Protein AF-A0A3A0FHT9-F1 (afdb_monomer_lite)

Secondary structure (DSSP, 8-state):
-PPP---SGGG--HHHHHHHHHTT-HHHHHHHHHHHHHH--TTS-GGGHHHHHHHHHHH-TT--SEEEEEEEEETTEEEEEEEEEETTEEEESSTT--EEESS-HHHHHHHHHHHHTSTT--EEEEEEEETTEEEEEEEEEPPPPPPP-PPPP-HHHHHHHHHHHHHTTS-----------------------------PPPPPP----PPPP-PPPP------------GGGGGGG-

Foldseek 3Di:
DPPPQDQFLVVDDLVSLLVQLVVLDLVSLVVVLQSNLVNAAEPRQSLCVVVSVQSNLARRPPADFKKKWKWKDDPAKTKIWIWGDDPRDIDTSDVPDIRIHNYGCVSNVVVVVVLVPDPPRQWDWDWDQDPNITMIMIMGGRPDDDPPPDPDPPVVVVVVVVVVVVVVVVDDDDDDDDDDDDDDDDDDDDDDDDDDDDDDDDDDDDDDDDDDDDDDDDDDDDDDPDPPPDPVVVVVSD

Sequence (238 aa):
MRIKTIARCRDLNLKDMRSLVERQDRAAVRELLERLADVSKPNDGAGLVLLVLTAVARYATWLPDKLHILLEDRDGVTLLDVLAGSGGLMERIWPRKIFVFQAPIGEFAAIAEQLERRKENPFAFTQETRAGHPTLTAIMNVPPREPSMPPLPDRKAERTMNMLRTVKRASIPPADGYAHATATPLVSGNKTSSSPSAAKNPIVPVTALRAPDGKPATGNGPEEPAEDRDIKDIDDAW

pLDDT: mean 73.05, std 21.72, range [37.31, 98.06]

Structure (mmCIF, N/CA/C/O backbone):
data_AF-A0A3A0FHT9-F1
#
_entry.id   AF-A0A3A0FHT9-F1
#
loop_
_atom_site.group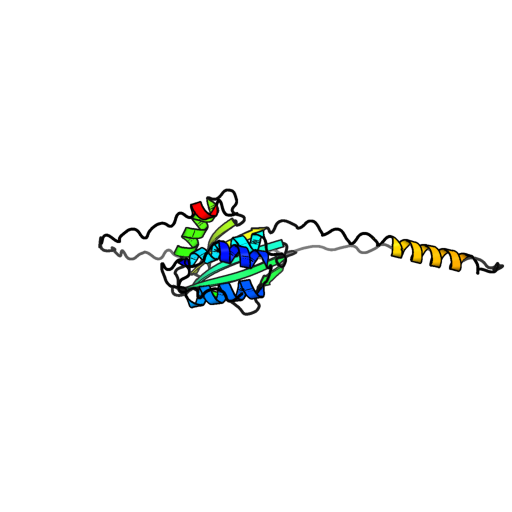_PDB
_atom_site.id
_atom_site.type_symbol
_atom_site.label_atom_id
_atom_site.label_alt_id
_atom_site.label_comp_id
_atom_site.label_asym_id
_atom_site.label_entity_id
_atom_site.label_seq_id
_atom_site.pdbx_PDB_ins_code
_atom_site.Cartn_x
_atom_site.Cartn_y
_atom_site.Cartn_z
_atom_site.occupancy
_atom_site.B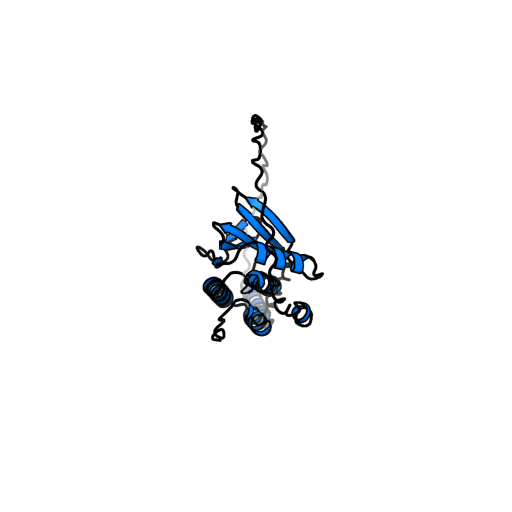_iso_or_equiv
_atom_site.auth_seq_id
_atom_site.auth_comp_id
_atom_site.auth_asym_id
_atom_site.auth_a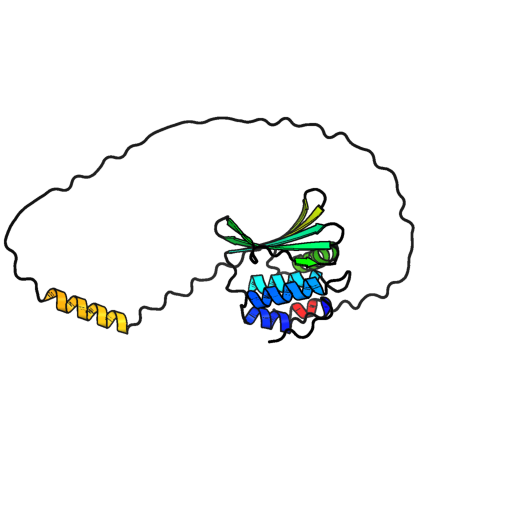tom_id
_atom_site.pdbx_PDB_model_num
ATOM 1 N N . MET A 1 1 ? 0.140 -20.704 -7.220 1.00 48.53 1 MET A N 1
ATOM 2 C CA . MET A 1 1 ? 0.330 -20.996 -5.782 1.00 48.53 1 MET A CA 1
ATOM 3 C C . MET A 1 1 ? -0.893 -20.430 -5.104 1.00 48.53 1 MET A C 1
ATOM 5 O O . MET A 1 1 ? -1.156 -19.258 -5.314 1.00 48.53 1 MET A O 1
ATOM 9 N N . ARG A 1 2 ? -1.702 -21.252 -4.428 1.00 56.97 2 ARG A N 1
ATOM 10 C CA . ARG A 1 2 ? -2.811 -20.698 -3.644 1.00 56.97 2 ARG A CA 1
ATOM 11 C C . ARG A 1 2 ? -2.159 -19.933 -2.502 1.00 56.97 2 ARG A C 1
ATOM 13 O O . ARG A 1 2 ? -1.392 -20.544 -1.757 1.00 56.97 2 ARG A O 1
ATOM 20 N N . ILE A 1 3 ? -2.378 -18.623 -2.434 1.00 62.06 3 ILE A N 1
ATOM 21 C CA . ILE A 1 3 ? -2.011 -17.827 -1.262 1.00 62.06 3 ILE A CA 1
ATOM 22 C C . ILE A 1 3 ? -2.595 -18.596 -0.070 1.00 62.06 3 ILE A C 1
ATOM 24 O O . ILE A 1 3 ? -3.784 -18.928 -0.082 1.00 62.06 3 ILE A O 1
ATOM 28 N N . LYS A 1 4 ? -1.747 -19.013 0.883 1.00 65.69 4 LYS A N 1
ATOM 29 C CA . LYS A 1 4 ? -2.234 -19.666 2.108 1.00 65.69 4 LYS A CA 1
ATOM 30 C C . LYS A 1 4 ? -3.324 -18.778 2.688 1.00 65.69 4 LYS A C 1
ATOM 32 O O . LYS A 1 4 ? -3.208 -17.565 2.594 1.00 65.69 4 LYS A O 1
ATOM 37 N N . THR A 1 5 ? -4.382 -19.360 3.241 1.00 81.00 5 THR A N 1
ATOM 38 C CA . THR A 1 5 ? -5.527 -18.594 3.738 1.00 81.00 5 THR A CA 1
ATOM 39 C C . THR A 1 5 ? -5.069 -17.569 4.781 1.00 81.00 5 THR A C 1
ATOM 41 O O . THR A 1 5 ? -4.896 -17.909 5.946 1.00 81.00 5 THR A O 1
ATOM 44 N N . ILE A 1 6 ? -4.853 -16.322 4.355 1.00 86.50 6 ILE A N 1
ATOM 45 C CA . ILE A 1 6 ? -4.543 -15.196 5.235 1.00 86.50 6 ILE A CA 1
ATOM 46 C C . ILE A 1 6 ? -5.839 -14.898 5.984 1.00 86.50 6 ILE A C 1
ATOM 48 O O . ILE A 1 6 ? -6.856 -14.602 5.344 1.00 86.50 6 ILE A O 1
ATOM 52 N N . ALA A 1 7 ? -5.829 -15.070 7.305 1.00 89.38 7 ALA A N 1
ATOM 53 C CA . ALA A 1 7 ? -6.985 -14.807 8.156 1.00 89.38 7 ALA A CA 1
ATOM 54 C C . ALA A 1 7 ? -6.972 -13.370 8.693 1.00 89.38 7 ALA A C 1
ATOM 56 O O . ALA A 1 7 ? -8.041 -12.796 8.881 1.00 89.38 7 ALA A O 1
ATOM 57 N N . ARG A 1 8 ? -5.780 -12.796 8.900 1.00 90.31 8 ARG A N 1
ATOM 58 C CA . ARG A 1 8 ? -5.541 -11.407 9.319 1.00 90.31 8 ARG A CA 1
ATOM 59 C C . ARG A 1 8 ? -4.383 -10.801 8.535 1.00 90.31 8 ARG A C 1
ATOM 61 O O . ARG A 1 8 ? -3.480 -11.526 8.125 1.00 90.31 8 ARG A O 1
ATOM 68 N N . CYS A 1 9 ? -4.343 -9.477 8.399 1.00 91.12 9 CYS A N 1
ATOM 69 C CA . CYS A 1 9 ? -3.243 -8.798 7.702 1.00 91.12 9 CYS A CA 1
ATOM 70 C C . CYS A 1 9 ? -1.871 -9.077 8.341 1.00 91.12 9 CYS A C 1
ATOM 72 O O . CYS A 1 9 ? -0.899 -9.282 7.622 1.00 91.12 9 CYS A O 1
ATOM 74 N N . ARG A 1 10 ? -1.797 -9.199 9.671 1.00 92.19 10 ARG A N 1
ATOM 75 C CA . ARG A 1 10 ? -0.576 -9.575 10.410 1.00 92.19 10 ARG A CA 1
ATOM 76 C C . ARG A 1 10 ? -0.065 -10.994 10.152 1.00 92.19 10 ARG A C 1
ATOM 78 O O . ARG A 1 10 ? 1.076 -11.292 10.491 1.00 92.19 10 ARG A O 1
ATOM 85 N N . ASP A 1 11 ? -0.890 -11.874 9.580 1.00 89.75 11 ASP A N 1
ATOM 86 C CA . ASP A 1 11 ? -0.467 -13.235 9.222 1.00 89.75 11 ASP A CA 1
ATOM 87 C C . ASP A 1 11 ? 0.371 -13.245 7.932 1.00 89.75 11 ASP A C 1
ATOM 89 O O . ASP A 1 11 ? 0.888 -14.289 7.524 1.00 89.75 11 ASP A O 1
ATOM 93 N N . LEU A 1 12 ? 0.495 -12.089 7.273 1.00 88.06 12 LEU A N 1
ATOM 94 C CA . LEU A 1 12 ? 1.298 -11.910 6.080 1.00 88.06 12 LEU A CA 1
ATOM 95 C C . LEU A 1 12 ? 2.771 -12.216 6.369 1.00 88.06 12 LEU A C 1
ATOM 97 O O . LEU A 1 12 ? 3.439 -11.538 7.147 1.00 88.06 12 LEU A O 1
ATOM 101 N N . ASN A 1 13 ? 3.291 -13.243 5.704 1.00 86.81 13 ASN A N 1
ATOM 102 C CA . ASN A 1 13 ? 4.676 -13.658 5.854 1.00 86.81 13 ASN A CA 1
ATOM 103 C C . ASN A 1 13 ? 5.571 -12.964 4.816 1.00 86.81 13 ASN A C 1
ATOM 105 O O . ASN A 1 13 ? 5.246 -12.925 3.627 1.00 86.81 13 ASN A O 1
ATOM 109 N N . LEU A 1 14 ? 6.750 -12.505 5.241 1.00 78.94 14 LEU A N 1
ATOM 110 C CA . LEU A 1 14 ? 7.798 -11.967 4.363 1.00 78.94 14 LEU A CA 1
ATOM 111 C C . LEU A 1 14 ? 8.163 -12.916 3.220 1.00 78.94 14 LEU A C 1
ATOM 113 O O . LEU A 1 14 ? 8.350 -12.475 2.088 1.00 78.94 14 LEU A O 1
ATOM 117 N N . LYS A 1 15 ? 8.212 -14.227 3.485 1.00 81.31 15 LYS A N 1
ATOM 118 C CA . LYS A 1 15 ? 8.495 -15.239 2.457 1.00 81.31 15 LYS A CA 1
ATOM 119 C C . LYS A 1 15 ? 7.418 -15.267 1.376 1.00 81.31 15 LYS A C 1
ATOM 121 O O . LYS A 1 15 ? 7.743 -15.394 0.197 1.00 81.31 15 LYS A O 1
ATOM 126 N N . ASP A 1 16 ? 6.154 -15.112 1.767 1.00 81.44 16 ASP A N 1
ATOM 127 C CA . ASP A 1 16 ? 5.038 -15.080 0.824 1.00 81.44 16 ASP A CA 1
ATOM 128 C C . ASP A 1 16 ? 5.100 -13.798 -0.019 1.00 81.44 16 ASP A C 1
ATOM 130 O O . ASP A 1 16 ? 5.005 -13.883 -1.244 1.00 81.44 16 ASP A O 1
ATOM 134 N N . MET A 1 17 ? 5.384 -12.643 0.602 1.00 81.81 17 MET A N 1
ATOM 135 C CA . MET A 1 17 ? 5.602 -11.373 -0.108 1.00 81.81 17 MET A CA 1
ATOM 136 C C . MET A 1 17 ? 6.757 -11.463 -1.110 1.00 81.81 17 MET A C 1
ATOM 138 O O . MET A 1 17 ? 6.586 -11.104 -2.273 1.00 81.81 17 MET A O 1
ATOM 142 N N . ARG A 1 18 ? 7.914 -11.994 -0.698 1.00 78.62 18 ARG A N 1
ATOM 143 C CA . ARG A 1 18 ? 9.071 -12.163 -1.586 1.00 78.62 18 ARG A CA 1
ATOM 144 C C . ARG A 1 18 ? 8.735 -13.081 -2.758 1.00 78.62 18 ARG A C 1
ATOM 146 O O . ARG A 1 18 ? 8.957 -12.708 -3.903 1.00 78.62 18 ARG A O 1
ATOM 153 N N . SER A 1 19 ? 8.113 -14.230 -2.490 1.00 81.31 19 SER A N 1
ATOM 154 C CA . SER A 1 19 ? 7.740 -15.186 -3.540 1.00 81.31 19 SER A CA 1
ATOM 155 C C . SER A 1 19 ? 6.731 -14.618 -4.545 1.00 81.31 19 SER A C 1
ATOM 157 O O . SER A 1 19 ? 6.721 -15.016 -5.709 1.00 81.31 19 SER A O 1
ATOM 159 N N . LEU A 1 20 ? 5.864 -13.701 -4.105 1.00 81.38 20 LEU A N 1
ATOM 160 C CA . LEU A 1 20 ? 4.904 -13.004 -4.957 1.00 81.38 20 LEU A CA 1
ATOM 161 C C . LEU A 1 20 ? 5.610 -12.028 -5.895 1.00 81.38 20 LEU A C 1
ATOM 163 O O . LEU A 1 20 ? 5.295 -11.932 -7.079 1.00 81.38 20 LEU A O 1
ATOM 167 N N . VAL A 1 21 ? 6.580 -11.320 -5.338 1.00 75.88 21 VAL A N 1
ATOM 168 C CA . VAL A 1 21 ? 7.340 -10.280 -6.007 1.00 75.88 21 VAL A CA 1
ATOM 169 C C . VAL A 1 21 ? 8.350 -10.871 -6.997 1.00 75.88 21 VAL A C 1
ATOM 171 O O . VAL A 1 21 ? 8.440 -10.394 -8.126 1.00 75.88 21 VAL A O 1
ATOM 174 N N . GLU A 1 22 ? 9.012 -11.976 -6.644 1.00 78.38 22 GLU A N 1
ATOM 175 C CA . GLU A 1 22 ? 9.896 -12.749 -7.532 1.00 78.38 22 GLU A CA 1
ATOM 176 C C . GLU A 1 22 ? 9.175 -13.263 -8.786 1.00 78.38 22 GLU A C 1
ATOM 178 O O . GLU A 1 22 ? 9.773 -13.355 -9.855 1.00 78.38 22 GLU A O 1
ATOM 183 N N . ARG A 1 23 ? 7.874 -13.566 -8.688 1.00 79.50 23 ARG A N 1
ATOM 184 C CA . ARG A 1 23 ? 7.063 -13.987 -9.844 1.00 79.50 23 ARG A CA 1
ATOM 185 C C . ARG A 1 23 ? 6.796 -12.857 -10.828 1.00 79.50 23 ARG A C 1
ATOM 187 O O . ARG A 1 23 ? 6.403 -13.140 -11.954 1.00 79.50 23 ARG A O 1
ATOM 194 N N . GLN A 1 24 ? 6.948 -11.605 -10.393 1.00 80.00 24 GLN A N 1
ATOM 195 C CA . GLN A 1 24 ? 6.666 -10.412 -11.190 1.00 80.00 24 GLN A CA 1
ATOM 196 C C . GLN A 1 24 ? 5.242 -10.406 -11.778 1.00 80.00 24 GLN A C 1
ATOM 198 O O . GLN A 1 24 ? 4.988 -9.820 -12.828 1.00 80.00 24 GLN A O 1
ATOM 203 N N . ASP A 1 25 ? 4.288 -11.040 -11.093 1.00 87.44 25 ASP A N 1
ATOM 204 C CA . ASP A 1 25 ? 2.918 -11.193 -11.577 1.00 87.44 25 ASP A CA 1
ATOM 205 C C . ASP A 1 25 ? 2.002 -10.109 -10.990 1.00 87.44 25 ASP A C 1
ATOM 207 O O . ASP A 1 25 ? 1.626 -10.131 -9.814 1.00 87.44 25 ASP A O 1
ATOM 211 N N . ARG A 1 26 ? 1.607 -9.157 -11.842 1.00 90.69 26 ARG A N 1
ATOM 212 C CA . ARG A 1 26 ? 0.681 -8.065 -11.496 1.00 90.69 26 ARG A CA 1
ATOM 213 C C . ARG A 1 26 ? -0.686 -8.570 -11.027 1.00 90.69 26 ARG A C 1
ATOM 215 O O . ARG A 1 26 ? -1.320 -7.907 -10.204 1.00 90.69 26 ARG A O 1
ATOM 222 N N . ALA A 1 27 ? -1.171 -9.697 -11.551 1.00 90.75 27 ALA A N 1
ATOM 223 C CA . ALA A 1 27 ? -2.464 -10.251 -11.161 1.00 90.75 27 ALA A CA 1
ATOM 224 C C . ALA A 1 27 ? -2.401 -10.856 -9.755 1.00 90.75 27 ALA A C 1
ATOM 226 O O . ALA A 1 27 ? -3.312 -10.628 -8.962 1.00 90.75 27 ALA A O 1
ATOM 227 N N . ALA A 1 28 ? -1.302 -11.537 -9.429 1.00 90.00 28 ALA A N 1
ATOM 228 C CA . ALA A 1 28 ? -1.088 -12.112 -8.106 1.00 90.00 28 ALA A CA 1
ATOM 229 C C . ALA A 1 28 ? -0.959 -11.026 -7.020 1.00 90.00 28 ALA A C 1
ATOM 231 O O . ALA A 1 28 ? -1.530 -11.161 -5.939 1.00 90.00 28 ALA A O 1
ATOM 232 N N . VAL A 1 29 ? -0.269 -9.915 -7.316 1.00 92.31 29 VAL A N 1
ATOM 233 C CA . VAL A 1 29 ? -0.209 -8.748 -6.413 1.00 92.31 29 VAL A CA 1
ATOM 234 C C . V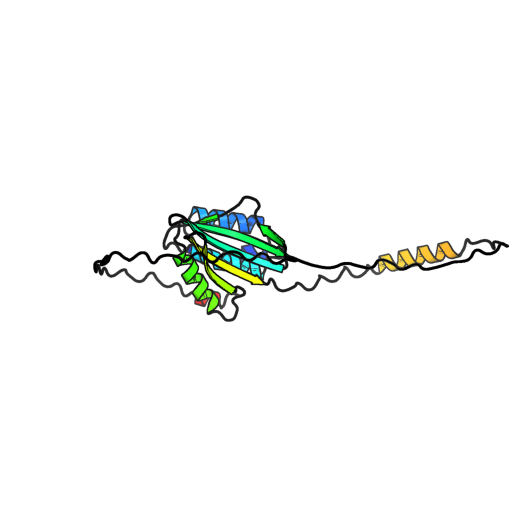AL A 1 29 ? -1.602 -8.181 -6.158 1.00 92.31 29 VAL A C 1
ATOM 236 O O . VAL A 1 29 ? -1.960 -7.931 -5.010 1.00 92.31 29 VAL A O 1
ATOM 239 N N . ARG A 1 30 ? -2.414 -8.024 -7.211 1.00 94.00 30 ARG A N 1
ATOM 240 C CA . ARG A 1 30 ? -3.801 -7.569 -7.069 1.00 94.00 30 ARG A CA 1
ATOM 241 C C . ARG A 1 30 ? -4.606 -8.496 -6.163 1.00 94.00 30 ARG A C 1
ATOM 243 O O . ARG A 1 30 ? -5.264 -8.004 -5.260 1.00 94.00 30 ARG A O 1
ATOM 250 N N . GLU A 1 31 ? -4.549 -9.805 -6.401 1.00 92.75 31 GLU A N 1
ATOM 251 C CA . GLU A 1 31 ? -5.281 -10.803 -5.611 1.00 92.75 31 GLU A CA 1
ATOM 252 C C . GLU A 1 31 ? -4.881 -10.753 -4.130 1.00 92.75 31 GLU A C 1
ATOM 254 O O . GLU A 1 31 ? -5.746 -10.803 -3.258 1.00 92.75 31 GLU A O 1
ATOM 259 N N . LEU A 1 32 ? -3.588 -10.570 -3.833 1.00 92.19 32 LEU A N 1
ATOM 260 C CA . LEU A 1 32 ? -3.129 -10.378 -2.459 1.00 92.19 32 LEU A CA 1
ATOM 261 C C . LEU A 1 32 ? -3.717 -9.104 -1.835 1.00 92.19 32 LEU A C 1
ATOM 263 O O . LEU A 1 32 ? -4.210 -9.157 -0.713 1.00 92.19 32 LEU A O 1
ATOM 267 N N . LEU A 1 33 ? -3.674 -7.970 -2.539 1.00 94.69 33 LEU A N 1
ATOM 268 C CA . LEU A 1 33 ? -4.223 -6.710 -2.030 1.00 94.69 33 LEU A CA 1
ATOM 269 C C . LEU A 1 33 ? -5.741 -6.787 -1.817 1.00 94.69 33 LEU A C 1
ATOM 271 O O . LEU A 1 33 ? -6.232 -6.283 -0.812 1.00 94.69 33 LEU A O 1
ATOM 275 N N . GLU A 1 34 ? -6.475 -7.448 -2.721 1.00 94.88 34 GLU A N 1
ATOM 276 C CA . GLU A 1 34 ? -7.907 -7.731 -2.549 1.00 94.88 34 GLU A CA 1
ATOM 277 C C . GLU A 1 34 ? -8.130 -8.565 -1.285 1.00 94.88 34 GLU A C 1
ATOM 279 O O . GLU A 1 34 ? -8.927 -8.189 -0.430 1.00 94.88 34 GLU A O 1
ATOM 284 N N . ARG A 1 35 ? -7.351 -9.638 -1.103 1.00 93.62 35 ARG A N 1
ATOM 285 C CA . ARG A 1 35 ? -7.468 -10.492 0.078 1.00 93.62 35 ARG A CA 1
ATOM 286 C C . ARG A 1 35 ? -7.158 -9.752 1.378 1.00 93.62 35 ARG A C 1
ATOM 288 O O . ARG A 1 35 ? -7.850 -9.979 2.365 1.00 93.62 35 ARG A O 1
ATOM 295 N N . LEU A 1 36 ? -6.125 -8.909 1.398 1.00 94.88 36 LEU A N 1
ATOM 296 C CA . LEU A 1 36 ? -5.754 -8.115 2.573 1.00 94.88 36 LEU A CA 1
ATOM 297 C C . LEU A 1 36 ? -6.825 -7.076 2.907 1.00 94.88 36 LEU A C 1
ATOM 299 O O . LEU A 1 36 ? -7.156 -6.913 4.076 1.00 94.88 36 LEU A O 1
ATOM 303 N N . ALA A 1 37 ? -7.403 -6.423 1.898 1.00 96.06 37 ALA A N 1
ATOM 304 C CA . ALA A 1 37 ? -8.528 -5.516 2.094 1.00 96.06 37 ALA A CA 1
ATOM 305 C C . ALA A 1 37 ? -9.737 -6.252 2.702 1.00 96.06 37 ALA A C 1
ATOM 307 O O . ALA A 1 37 ? -10.283 -5.799 3.705 1.00 96.06 37 ALA A O 1
ATOM 308 N N . ASP A 1 38 ? -10.086 -7.433 2.181 1.00 95.62 38 ASP A N 1
ATOM 309 C CA . ASP A 1 38 ? -11.233 -8.223 2.654 1.00 95.62 38 ASP A CA 1
ATOM 310 C C . ASP A 1 38 ? -11.110 -8.678 4.117 1.00 95.62 38 ASP A C 1
ATOM 312 O O . ASP A 1 38 ? -12.113 -8.783 4.824 1.00 95.62 38 ASP A O 1
ATOM 316 N N . VAL A 1 39 ? -9.893 -8.989 4.577 1.00 95.19 39 VAL A N 1
ATOM 317 C CA . VAL A 1 39 ? -9.642 -9.459 5.954 1.00 95.19 39 VAL A CA 1
ATOM 318 C C . VAL A 1 39 ? -9.164 -8.359 6.896 1.00 95.19 39 VAL A C 1
ATOM 320 O O . VAL A 1 39 ? -8.904 -8.634 8.067 1.00 95.19 39 VAL A O 1
ATOM 323 N N . SER A 1 40 ? -9.025 -7.131 6.397 1.00 96.44 40 SER A N 1
ATOM 324 C CA . SER A 1 40 ? -8.578 -6.003 7.205 1.00 96.44 40 SER A CA 1
ATOM 325 C C . SER A 1 40 ? -9.578 -5.695 8.314 1.00 96.44 40 SER A C 1
ATOM 327 O O . SER A 1 40 ? -10.792 -5.785 8.127 1.00 96.44 40 SER A O 1
ATOM 329 N N . LYS A 1 41 ? -9.044 -5.365 9.488 1.00 94.88 41 LYS A N 1
ATOM 330 C CA . LYS A 1 41 ? -9.764 -4.895 10.671 1.00 94.88 41 LYS A CA 1
ATOM 331 C C . LYS A 1 41 ? -8.841 -3.954 11.444 1.00 94.88 41 LYS A C 1
ATOM 333 O O . LYS A 1 41 ? -7.620 -4.055 11.265 1.00 94.88 41 LYS A O 1
ATOM 338 N N . PRO A 1 42 ? -9.380 -3.103 12.331 1.00 95.81 42 PRO A N 1
ATOM 339 C CA . PRO A 1 42 ? -8.545 -2.278 13.187 1.00 95.81 42 PRO A CA 1
ATOM 340 C C . PRO A 1 42 ? -7.631 -3.155 14.052 1.00 95.81 42 PRO A C 1
ATOM 342 O O . PRO A 1 42 ? -8.070 -4.181 14.577 1.00 95.81 42 PRO A O 1
ATOM 345 N N . ASN A 1 43 ? -6.370 -2.757 14.188 1.00 92.69 43 ASN A N 1
ATOM 346 C CA . ASN A 1 43 ? -5.305 -3.423 14.943 1.00 92.69 43 ASN A CA 1
ATOM 347 C C . ASN A 1 43 ? -4.928 -4.840 14.459 1.00 92.69 43 ASN A C 1
ATOM 349 O O . ASN A 1 43 ? -4.165 -5.539 15.128 1.00 92.69 43 ASN A O 1
ATOM 353 N N . ASP A 1 44 ? -5.402 -5.278 13.288 1.00 93.25 44 ASP A N 1
ATOM 354 C CA . ASP A 1 44 ? -5.022 -6.572 12.693 1.00 93.25 44 ASP A CA 1
ATOM 355 C C . ASP A 1 44 ? -3.822 -6.453 11.730 1.00 93.25 44 ASP A C 1
ATOM 357 O O . ASP A 1 44 ? -3.489 -7.412 11.027 1.00 93.25 44 ASP A O 1
ATOM 361 N N . GLY A 1 45 ? -3.145 -5.298 11.708 1.00 92.00 45 GLY A N 1
ATOM 362 C CA . GLY A 1 45 ? -1.915 -5.066 10.946 1.00 92.00 45 GLY A CA 1
ATOM 363 C C . GLY A 1 45 ? -2.154 -4.639 9.498 1.00 92.00 45 GLY A C 1
ATOM 364 O O . GLY A 1 45 ? -1.389 -5.022 8.614 1.00 92.00 45 GLY A O 1
ATOM 365 N N . ALA A 1 46 ? -3.215 -3.873 9.223 1.00 94.81 46 ALA A N 1
ATOM 366 C CA . ALA A 1 46 ? -3.546 -3.434 7.863 1.00 94.81 46 ALA A CA 1
ATOM 367 C C . ALA A 1 46 ? -2.419 -2.607 7.216 1.00 94.81 46 ALA A C 1
ATOM 369 O O . ALA A 1 46 ? -2.150 -2.758 6.022 1.00 94.81 46 ALA A O 1
ATOM 370 N N . GLY A 1 47 ? -1.696 -1.817 8.019 1.00 93.38 47 GLY A N 1
ATOM 371 C CA . GLY A 1 47 ? -0.552 -1.018 7.574 1.00 93.38 47 GLY A CA 1
ATOM 372 C C . GLY A 1 47 ? 0.584 -1.827 6.931 1.00 93.38 47 GLY A C 1
ATOM 373 O O . GLY A 1 47 ? 1.320 -1.284 6.109 1.00 93.38 47 GLY A O 1
ATOM 374 N N . LEU A 1 48 ? 0.691 -3.138 7.200 1.00 92.44 48 LEU A N 1
ATOM 375 C CA . LEU A 1 48 ? 1.699 -4.014 6.579 1.00 92.44 48 LEU A CA 1
ATOM 376 C C . LEU A 1 48 ? 1.553 -4.113 5.054 1.00 92.44 48 LEU A C 1
ATOM 378 O O . LEU A 1 48 ? 2.502 -4.497 4.372 1.00 92.44 48 LEU A O 1
ATOM 382 N N . VAL A 1 49 ? 0.407 -3.713 4.491 1.00 93.88 49 VAL A N 1
ATOM 383 C CA . VAL A 1 49 ? 0.250 -3.585 3.038 1.00 93.88 49 VAL A CA 1
ATOM 384 C C . VAL A 1 49 ? 1.280 -2.629 2.425 1.00 93.88 49 VAL A C 1
ATOM 386 O O . VAL A 1 49 ? 1.703 -2.837 1.289 1.00 93.88 49 VAL A O 1
ATOM 389 N N . LEU A 1 50 ? 1.746 -1.622 3.174 1.00 93.62 50 LEU A N 1
ATOM 390 C CA . LEU A 1 50 ? 2.802 -0.722 2.712 1.00 93.62 50 LEU A CA 1
ATOM 391 C C . LEU A 1 50 ? 4.101 -1.482 2.432 1.00 93.62 50 LEU A C 1
ATOM 393 O O . LEU A 1 50 ? 4.769 -1.178 1.452 1.00 93.62 50 LEU A O 1
ATOM 397 N N . LEU A 1 51 ? 4.412 -2.531 3.200 1.00 90.06 51 LEU A N 1
ATOM 398 C CA . LEU A 1 51 ? 5.580 -3.385 2.959 1.00 90.06 51 LEU A CA 1
ATOM 399 C C . LEU A 1 51 ? 5.448 -4.184 1.660 1.00 90.06 51 LEU A C 1
ATOM 401 O O . LEU A 1 51 ? 6.415 -4.300 0.906 1.00 90.06 51 LEU A O 1
ATOM 405 N N . VAL A 1 52 ? 4.246 -4.697 1.369 1.00 91.19 52 VAL A N 1
ATOM 406 C CA . VAL A 1 52 ? 3.953 -5.359 0.087 1.00 91.19 52 VAL A CA 1
ATOM 407 C C . VAL A 1 52 ? 4.221 -4.392 -1.055 1.00 91.19 52 VAL A C 1
ATOM 409 O O . VAL A 1 52 ? 4.889 -4.748 -2.023 1.00 91.19 52 VAL A O 1
ATOM 412 N N . LEU A 1 53 ? 3.718 -3.163 -0.940 1.00 91.88 53 LEU A N 1
ATOM 413 C CA . LEU A 1 53 ? 3.875 -2.151 -1.975 1.00 91.88 53 LEU A CA 1
ATOM 414 C C . LEU A 1 53 ? 5.335 -1.707 -2.118 1.00 91.88 53 LEU A C 1
ATOM 416 O O . LEU A 1 53 ? 5.779 -1.547 -3.249 1.00 91.88 53 LEU A O 1
ATOM 420 N N . THR A 1 54 ? 6.108 -1.616 -1.031 1.00 88.56 54 THR A N 1
ATOM 421 C CA . THR A 1 54 ? 7.568 -1.406 -1.074 1.00 88.56 54 THR A CA 1
ATOM 422 C C . THR A 1 54 ? 8.267 -2.498 -1.867 1.00 88.56 54 THR A C 1
ATOM 424 O O . THR A 1 54 ? 9.069 -2.207 -2.756 1.00 88.56 54 THR A O 1
ATOM 427 N N . ALA A 1 55 ? 7.936 -3.759 -1.600 1.00 86.81 55 ALA A N 1
ATOM 428 C CA . ALA A 1 55 ? 8.526 -4.877 -2.319 1.00 86.81 55 ALA A CA 1
ATOM 429 C C . ALA A 1 55 ? 8.123 -4.868 -3.805 1.00 86.81 55 ALA A C 1
ATOM 431 O O . ALA A 1 55 ? 8.964 -5.015 -4.691 1.00 86.81 55 ALA A O 1
ATOM 432 N N . VAL A 1 56 ? 6.851 -4.613 -4.109 1.00 87.94 56 VAL A N 1
ATOM 433 C CA . VAL A 1 56 ? 6.384 -4.452 -5.493 1.00 87.94 56 VAL A CA 1
ATOM 434 C C . VAL A 1 56 ? 7.160 -3.335 -6.188 1.00 87.94 56 VAL A C 1
ATOM 436 O O . VAL A 1 56 ? 7.649 -3.529 -7.294 1.00 87.94 56 VAL A O 1
ATOM 439 N N . ALA A 1 57 ? 7.348 -2.200 -5.529 1.00 85.38 57 ALA A N 1
ATOM 440 C CA . ALA A 1 57 ? 8.037 -1.057 -6.099 1.00 85.38 57 ALA A CA 1
ATOM 441 C C . ALA A 1 57 ? 9.526 -1.320 -6.386 1.00 85.38 57 ALA A C 1
ATOM 443 O O . ALA A 1 57 ? 10.041 -0.883 -7.415 1.00 85.38 57 ALA A O 1
ATOM 444 N N . ARG A 1 58 ? 10.206 -2.077 -5.516 1.00 83.12 58 ARG A N 1
ATOM 445 C CA . ARG A 1 58 ? 11.636 -2.399 -5.651 1.00 83.12 58 ARG A CA 1
ATOM 446 C C . ARG A 1 58 ? 11.922 -3.461 -6.715 1.00 83.12 58 ARG A C 1
ATOM 448 O O . ARG A 1 58 ? 12.965 -3.401 -7.359 1.00 83.12 58 ARG A O 1
ATOM 455 N N . TYR A 1 59 ? 11.017 -4.414 -6.922 1.00 82.75 59 TYR A N 1
ATOM 456 C CA . TYR A 1 59 ? 11.335 -5.634 -7.676 1.00 82.75 59 TYR A CA 1
ATOM 457 C C . TYR A 1 59 ? 10.376 -5.944 -8.838 1.00 82.75 59 TYR A C 1
ATOM 459 O O . TYR A 1 59 ? 10.699 -6.783 -9.682 1.00 82.75 59 TYR A O 1
ATOM 467 N N . ALA A 1 60 ? 9.201 -5.311 -8.926 1.00 83.56 60 ALA A N 1
ATOM 468 C CA . ALA A 1 60 ? 8.283 -5.573 -10.031 1.00 83.56 60 ALA A CA 1
ATOM 469 C C . ALA A 1 60 ? 8.814 -5.001 -11.350 1.00 83.56 60 ALA A C 1
ATOM 471 O O . ALA A 1 60 ? 9.138 -3.818 -11.457 1.00 83.56 60 ALA A O 1
ATOM 472 N N . THR A 1 61 ? 8.819 -5.829 -12.397 1.00 83.88 61 THR A N 1
ATOM 473 C CA . THR A 1 61 ? 9.264 -5.448 -13.749 1.00 83.88 61 THR A CA 1
ATOM 474 C C . THR A 1 61 ? 8.178 -4.791 -14.598 1.00 83.88 61 THR A C 1
ATOM 476 O O . THR A 1 61 ? 8.446 -4.255 -15.669 1.00 83.88 61 THR A O 1
ATOM 479 N N . TRP A 1 62 ? 6.932 -4.792 -14.144 1.00 85.88 62 TRP A N 1
ATOM 480 C CA . TRP A 1 62 ? 5.817 -4.190 -14.877 1.00 85.88 62 TRP A CA 1
ATOM 481 C C . TRP A 1 62 ? 5.519 -2.749 -14.444 1.00 85.88 62 TRP A C 1
ATOM 483 O O . TRP A 1 62 ? 4.671 -2.098 -15.053 1.00 85.88 62 TRP A O 1
ATOM 493 N N . LEU A 1 63 ? 6.197 -2.245 -13.408 1.00 87.38 63 LEU A N 1
ATOM 494 C CA . LEU A 1 63 ? 6.124 -0.838 -13.026 1.00 87.38 63 LEU A CA 1
ATOM 495 C C . LEU A 1 63 ? 6.977 0.032 -13.962 1.00 87.38 63 LEU A C 1
ATOM 497 O O . LEU A 1 63 ? 8.057 -0.418 -14.360 1.00 87.38 63 LEU A O 1
ATOM 501 N N . PRO A 1 64 ? 6.514 1.247 -14.304 1.00 85.75 64 PRO A N 1
ATOM 502 C CA . PRO A 1 64 ? 7.275 2.224 -15.075 1.00 85.75 64 PRO A CA 1
ATOM 503 C C . PRO A 1 64 ? 8.189 3.040 -14.138 1.00 85.75 64 PRO A C 1
ATOM 505 O O . PRO A 1 64 ? 8.826 2.456 -13.270 1.00 85.75 64 PRO A O 1
ATOM 508 N N . ASP A 1 65 ? 8.251 4.367 -14.301 1.00 86.62 65 ASP A N 1
ATOM 509 C CA . ASP A 1 65 ? 9.238 5.247 -13.654 1.00 86.62 65 ASP A CA 1
ATOM 510 C C . ASP A 1 65 ? 8.889 5.618 -12.210 1.00 86.62 65 ASP A C 1
ATOM 512 O O . ASP A 1 65 ? 9.773 5.885 -11.398 1.00 86.62 65 ASP A O 1
ATOM 516 N N . LYS A 1 66 ? 7.599 5.714 -11.881 1.00 90.62 66 LYS A N 1
ATOM 517 C CA . LYS A 1 66 ? 7.143 6.144 -10.555 1.00 90.62 66 LYS A CA 1
ATOM 518 C C . LYS A 1 66 ? 5.993 5.295 -10.060 1.00 90.62 66 LYS A C 1
ATOM 520 O O . LYS A 1 66 ? 5.098 4.949 -10.829 1.00 90.62 66 LYS A O 1
ATOM 525 N N . LEU A 1 67 ? 5.989 5.037 -8.758 1.00 93.62 67 LEU A N 1
ATOM 526 C CA . LEU A 1 67 ? 4.858 4.471 -8.038 1.00 93.62 67 LEU A CA 1
ATOM 527 C C . LEU A 1 67 ? 4.324 5.518 -7.061 1.00 93.62 67 LEU A C 1
ATOM 529 O O . LEU A 1 67 ? 5.079 6.088 -6.277 1.00 93.62 67 LEU A O 1
ATOM 533 N N . HIS A 1 68 ? 3.020 5.748 -7.112 1.00 94.94 68 HIS A N 1
ATOM 534 C CA . HIS A 1 68 ? 2.290 6.622 -6.212 1.00 94.94 68 HIS A CA 1
ATOM 535 C C . HIS A 1 68 ? 1.234 5.807 -5.476 1.00 94.94 68 HIS A C 1
ATOM 537 O O . HIS A 1 68 ? 0.414 5.123 -6.089 1.00 94.94 68 HIS A O 1
ATOM 543 N N . ILE A 1 69 ? 1.255 5.901 -4.158 1.00 96.00 69 ILE A N 1
ATOM 544 C CA . ILE A 1 69 ? 0.293 5.278 -3.261 1.00 96.00 69 ILE A CA 1
ATOM 545 C C . ILE A 1 69 ? -0.492 6.415 -2.625 1.00 96.00 69 ILE A C 1
ATOM 547 O O . ILE A 1 69 ? 0.102 7.308 -2.025 1.00 96.00 69 ILE A O 1
ATOM 551 N N . L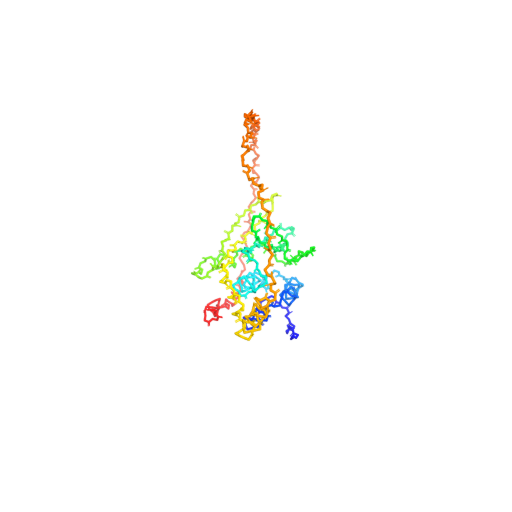EU A 1 70 ? -1.811 6.393 -2.775 1.00 96.81 70 LEU A N 1
ATOM 552 C CA . LEU A 1 70 ? -2.715 7.337 -2.134 1.00 96.81 70 LEU A CA 1
ATOM 553 C C . LEU A 1 70 ? -3.574 6.574 -1.135 1.00 96.81 70 LEU A C 1
ATOM 555 O O . LEU A 1 70 ? -4.298 5.653 -1.513 1.00 96.81 70 LEU A O 1
ATOM 559 N N . LEU A 1 71 ? -3.475 6.966 0.128 1.00 97.81 71 LEU A N 1
ATOM 560 C CA . LEU A 1 71 ? -4.311 6.493 1.217 1.00 97.81 71 LEU A CA 1
ATOM 561 C C . LEU A 1 71 ? -5.186 7.654 1.681 1.00 97.81 71 LEU A C 1
ATOM 563 O O . LEU A 1 71 ? -4.660 8.688 2.077 1.00 97.81 71 LEU A O 1
ATOM 567 N N . GLU A 1 72 ? -6.502 7.500 1.629 1.00 97.62 72 GLU A N 1
ATOM 568 C CA . GLU A 1 72 ? -7.465 8.522 2.056 1.00 97.62 72 GLU A CA 1
ATOM 569 C C . GLU A 1 72 ? -8.376 7.938 3.134 1.00 97.62 72 GLU A C 1
ATOM 571 O O . GLU A 1 72 ? -8.940 6.859 2.952 1.00 97.62 72 GLU A O 1
ATOM 576 N N . ASP A 1 73 ? -8.523 8.645 4.251 1.00 96.88 73 ASP A N 1
ATOM 577 C CA . ASP A 1 73 ? -9.474 8.283 5.298 1.00 96.88 73 ASP A CA 1
ATOM 578 C C . ASP A 1 73 ? -10.883 8.745 4.924 1.00 96.88 73 ASP A C 1
ATOM 580 O O . ASP A 1 73 ? -11.142 9.939 4.744 1.00 96.88 73 ASP A O 1
ATOM 584 N N . ARG A 1 74 ? -11.817 7.802 4.836 1.00 94.94 74 ARG A N 1
ATOM 585 C CA . ARG A 1 74 ? -13.238 8.084 4.650 1.00 94.94 74 ARG A CA 1
ATOM 586 C C . ARG A 1 74 ? -14.050 7.322 5.667 1.00 94.94 74 ARG A C 1
ATOM 588 O O . ARG A 1 74 ? -14.068 6.101 5.647 1.00 94.94 74 ARG A O 1
ATOM 595 N N . ASP A 1 75 ? -14.756 8.053 6.520 1.00 93.00 75 ASP A N 1
ATOM 596 C CA . ASP A 1 75 ? -15.711 7.483 7.472 1.00 93.00 75 ASP A CA 1
ATOM 597 C C . ASP A 1 75 ? -15.109 6.358 8.345 1.00 93.00 75 ASP A C 1
ATOM 599 O O . ASP A 1 75 ? -15.793 5.399 8.701 1.00 93.00 75 ASP A O 1
ATOM 603 N N . GLY A 1 76 ? -13.816 6.462 8.688 1.00 91.38 76 GLY A N 1
ATOM 604 C CA . GLY A 1 76 ? -13.101 5.488 9.517 1.00 91.38 76 GLY A CA 1
ATOM 605 C C . GLY A 1 76 ? -12.547 4.273 8.766 1.00 91.38 76 GLY A C 1
ATOM 606 O O . GLY A 1 76 ? -11.997 3.372 9.403 1.00 91.38 76 GLY A O 1
ATOM 607 N N . VAL A 1 77 ? -12.664 4.237 7.434 1.00 96.62 77 VAL A N 1
ATOM 608 C CA . VAL A 1 77 ? -12.001 3.252 6.568 1.00 96.62 77 VAL A CA 1
ATOM 609 C C . VAL A 1 77 ? -10.936 3.920 5.706 1.00 96.62 77 VAL A C 1
ATOM 611 O O . VAL A 1 77 ? -11.068 5.072 5.301 1.00 96.62 77 VAL A O 1
ATOM 614 N N . THR A 1 78 ? -9.885 3.178 5.371 1.00 98.06 78 THR A N 1
ATOM 615 C CA . THR A 1 78 ? -8.800 3.689 4.528 1.00 98.06 78 THR A CA 1
ATOM 616 C C . THR A 1 78 ? -8.972 3.214 3.090 1.00 98.06 78 THR A C 1
ATOM 618 O O . THR A 1 78 ? -8.993 2.014 2.808 1.00 98.06 78 THR A O 1
ATOM 621 N N . LEU A 1 79 ? -9.069 4.157 2.157 1.00 97.88 79 LEU A N 1
ATOM 622 C CA . LEU A 1 79 ? -9.077 3.897 0.721 1.00 97.88 79 LEU A CA 1
ATOM 623 C C . LEU A 1 79 ? -7.648 3.896 0.188 1.00 97.88 79 LEU A C 1
ATOM 625 O O . LEU A 1 79 ? -6.967 4.908 0.283 1.00 97.88 79 LEU A O 1
ATOM 629 N N . LEU A 1 80 ? -7.218 2.790 -0.413 1.00 97.69 80 LEU A N 1
ATOM 630 C CA . LEU A 1 80 ? -5.929 2.644 -1.083 1.00 97.69 80 LEU A CA 1
ATOM 631 C C . LEU A 1 80 ? -6.112 2.707 -2.605 1.00 97.69 80 LEU A C 1
ATOM 633 O O . LEU A 1 80 ? -6.741 1.832 -3.211 1.00 97.69 80 LEU A O 1
ATOM 637 N N . ASP A 1 81 ? -5.497 3.709 -3.226 1.00 96.88 81 ASP A N 1
ATOM 638 C CA . ASP A 1 81 ? -5.341 3.840 -4.673 1.00 96.88 81 ASP A CA 1
ATOM 639 C C . ASP A 1 81 ? -3.857 3.759 -5.049 1.00 96.88 81 ASP A C 1
ATOM 641 O O . ASP A 1 81 ? -2.992 4.329 -4.382 1.00 96.88 81 ASP A O 1
ATOM 645 N N . VAL A 1 82 ? -3.557 3.023 -6.118 1.00 95.81 82 VAL A N 1
ATOM 646 C CA . VAL A 1 82 ? -2.181 2.766 -6.551 1.00 95.81 82 VAL A CA 1
ATOM 647 C C . VAL A 1 82 ? -2.028 3.191 -8.002 1.00 95.81 82 VAL A C 1
ATOM 649 O O . VAL A 1 82 ? -2.643 2.627 -8.915 1.00 95.81 82 VAL A O 1
ATOM 652 N N . LEU A 1 83 ? -1.186 4.195 -8.208 1.00 95.06 83 LEU A N 1
ATOM 653 C CA . LEU A 1 83 ? -0.951 4.833 -9.489 1.00 95.06 83 LEU A CA 1
ATOM 654 C C . LEU A 1 83 ? 0.500 4.644 -9.910 1.00 95.06 83 LEU A C 1
ATOM 656 O O . LEU A 1 83 ? 1.419 4.673 -9.099 1.00 95.06 83 LEU A O 1
ATOM 660 N N . ALA A 1 84 ? 0.701 4.468 -11.202 1.00 93.12 84 ALA A N 1
ATOM 661 C CA . ALA A 1 84 ? 1.997 4.444 -11.833 1.00 93.12 84 ALA A CA 1
ATOM 662 C C . ALA A 1 84 ? 2.170 5.715 -12.669 1.00 93.12 84 ALA A C 1
ATOM 664 O O . ALA A 1 84 ? 1.239 6.156 -13.342 1.00 93.12 84 ALA A O 1
ATOM 665 N N . GLY A 1 85 ? 3.354 6.317 -12.603 1.00 89.88 85 GLY A N 1
ATOM 666 C CA . GLY A 1 85 ? 3.692 7.525 -13.344 1.00 89.88 85 GLY A CA 1
ATOM 667 C C . GLY A 1 85 ? 4.788 7.280 -14.374 1.00 89.88 85 GLY A C 1
ATOM 668 O O . GLY A 1 85 ? 5.773 6.606 -14.077 1.00 89.88 85 GLY A O 1
ATOM 669 N N . SER A 1 86 ? 4.637 7.860 -15.565 1.00 86.94 86 SER A N 1
ATOM 670 C CA . SER A 1 86 ? 5.702 7.954 -16.573 1.00 86.94 86 SER A CA 1
ATOM 671 C C . SER A 1 86 ? 5.512 9.199 -17.434 1.00 86.94 86 SER A C 1
ATOM 673 O O . SER A 1 86 ? 4.386 9.557 -17.773 1.00 86.94 86 SER A O 1
ATOM 675 N N . GLY A 1 87 ? 6.600 9.906 -17.751 1.00 83.38 87 GLY A N 1
ATOM 676 C CA . GLY A 1 87 ? 6.551 11.069 -18.651 1.00 83.38 87 GLY A CA 1
ATOM 677 C C . GLY A 1 87 ? 5.602 12.203 -18.220 1.00 83.38 87 GLY A C 1
ATOM 678 O O . GLY A 1 87 ? 5.104 12.934 -19.069 1.00 83.38 87 GLY A O 1
ATOM 679 N N . GLY A 1 88 ? 5.315 12.340 -16.920 1.00 83.19 88 GLY A N 1
ATOM 680 C CA . GLY A 1 88 ? 4.373 13.336 -16.384 1.00 83.19 88 GLY A CA 1
ATOM 681 C C . GLY A 1 88 ? 2.898 12.914 -16.410 1.00 83.19 88 GLY A C 1
ATOM 682 O O . GLY A 1 88 ? 2.059 13.637 -15.877 1.00 83.19 88 GLY A O 1
ATOM 683 N N . LEU A 1 89 ? 2.581 11.743 -16.967 1.00 89.00 89 LEU A N 1
ATOM 684 C CA . LEU A 1 89 ? 1.257 11.134 -16.889 1.00 89.00 89 LEU A CA 1
ATOM 685 C C . LEU A 1 89 ? 1.177 10.216 -15.665 1.00 89.00 89 LEU A C 1
ATOM 687 O O . LEU A 1 89 ? 2.133 9.503 -15.362 1.00 89.00 89 LEU A O 1
ATOM 691 N N . MET A 1 90 ? 0.033 10.223 -14.980 1.00 92.19 90 MET A N 1
ATOM 692 C CA . MET A 1 90 ? -0.281 9.287 -13.900 1.00 92.19 90 MET A CA 1
ATOM 693 C C . MET A 1 90 ? -1.477 8.428 -14.288 1.00 92.19 90 MET A C 1
ATOM 695 O O . MET A 1 90 ? -2.531 8.949 -14.648 1.00 92.19 90 MET A O 1
ATOM 699 N N . GLU A 1 91 ? -1.327 7.115 -14.161 1.00 93.25 91 GLU A N 1
ATOM 700 C CA . GLU A 1 91 ? -2.366 6.144 -14.482 1.00 93.25 91 GLU A CA 1
ATOM 701 C C . GLU A 1 91 ? -2.565 5.168 -13.329 1.00 93.25 91 GLU A C 1
ATOM 703 O O . GLU A 1 91 ? -1.619 4.763 -12.659 1.00 93.25 91 GLU A O 1
ATOM 708 N N . ARG A 1 92 ? -3.805 4.737 -13.095 1.00 95.19 92 ARG A N 1
ATOM 709 C CA . ARG A 1 92 ? -4.072 3.692 -12.102 1.00 95.19 92 ARG A CA 1
ATOM 710 C C . ARG A 1 92 ? -3.529 2.350 -12.567 1.00 95.19 92 ARG A C 1
ATOM 712 O O . ARG A 1 92 ? -3.834 1.892 -13.668 1.00 95.19 92 ARG A O 1
ATOM 719 N N . ILE A 1 93 ? -2.827 1.658 -11.672 1.00 93.00 93 ILE A N 1
ATOM 720 C CA . ILE A 1 93 ? -2.308 0.311 -11.935 1.00 93.00 93 ILE A CA 1
ATOM 721 C C . ILE A 1 93 ? -3.447 -0.697 -12.056 1.00 93.00 93 ILE A C 1
ATOM 723 O O . ILE A 1 93 ? -3.329 -1.675 -12.781 1.00 93.00 93 ILE A O 1
ATOM 727 N N . TRP A 1 94 ? -4.581 -0.500 -11.403 1.00 94.06 94 TRP A N 1
ATOM 728 C CA . TRP A 1 94 ? -5.734 -1.372 -11.612 1.00 94.06 94 TRP A CA 1
ATOM 729 C C . TRP A 1 94 ? -6.937 -0.514 -11.976 1.00 94.06 94 TRP A C 1
ATOM 731 O O . TRP A 1 94 ? -7.557 0.084 -11.094 1.00 94.06 94 TRP A O 1
ATOM 741 N N . PRO A 1 95 ? -7.268 -0.412 -13.280 1.00 87.81 95 PRO A N 1
ATOM 742 C CA . PRO A 1 95 ? -8.400 0.381 -13.727 1.00 87.81 95 PRO A CA 1
ATOM 743 C C . PRO A 1 95 ? -9.662 -0.018 -12.961 1.00 87.81 95 PRO A C 1
ATOM 745 O O . PRO A 1 95 ? -10.003 -1.197 -12.890 1.00 87.81 95 PRO A O 1
ATOM 748 N N . ARG A 1 96 ? -10.358 0.976 -12.396 1.00 88.44 96 ARG A N 1
ATOM 749 C CA . ARG A 1 96 ? -11.598 0.815 -11.609 1.00 88.44 96 ARG A CA 1
ATOM 750 C C . ARG A 1 96 ? -11.457 0.094 -10.264 1.00 88.44 96 ARG A C 1
ATOM 752 O O . ARG A 1 96 ? -12.478 -0.149 -9.627 1.00 88.44 96 ARG A O 1
ATOM 759 N N . LYS A 1 97 ? -10.244 -0.222 -9.802 1.00 92.12 97 LYS A N 1
ATOM 760 C CA . LYS A 1 97 ? -10.042 -0.810 -8.475 1.00 92.12 97 LYS A CA 1
ATOM 761 C C . LYS A 1 97 ? -9.486 0.233 -7.509 1.00 92.12 97 LYS A C 1
ATOM 763 O O . LYS A 1 97 ? -8.475 0.863 -7.790 1.00 92.12 97 LYS A O 1
ATOM 768 N N . ILE A 1 98 ? -10.179 0.393 -6.389 1.00 95.94 98 ILE A N 1
ATOM 769 C CA . ILE A 1 98 ? -9.702 1.040 -5.165 1.00 95.94 98 ILE A CA 1
ATOM 770 C C . ILE A 1 98 ? -9.865 -0.024 -4.084 1.00 95.94 98 ILE A C 1
ATOM 772 O O . ILE A 1 98 ? -10.896 -0.703 -4.051 1.00 95.94 98 ILE A O 1
ATOM 776 N N . PHE A 1 99 ? -8.849 -0.218 -3.253 1.00 97.44 99 PHE A N 1
ATOM 777 C CA . PHE A 1 99 ? -8.906 -1.189 -2.165 1.00 97.44 99 PHE A CA 1
ATOM 778 C C . PHE A 1 99 ? -9.413 -0.485 -0.911 1.00 97.44 99 PHE A C 1
ATOM 780 O O . PHE A 1 99 ? -8.939 0.597 -0.581 1.00 97.44 99 PHE A O 1
ATOM 787 N N . VAL A 1 100 ? -10.392 -1.075 -0.231 1.00 97.81 100 VAL A N 1
ATOM 788 C CA . VAL A 1 100 ? -11.006 -0.485 0.964 1.00 97.81 100 VAL A CA 1
ATOM 789 C C . VAL A 1 100 ? -10.571 -1.297 2.170 1.00 97.81 100 VAL A C 1
ATOM 791 O O . VAL A 1 100 ? -10.952 -2.458 2.295 1.00 97.81 100 VAL A O 1
ATOM 794 N N . PHE A 1 101 ? -9.775 -0.693 3.043 1.00 97.94 101 PHE A N 1
ATOM 795 C CA . PHE A 1 101 ? -9.313 -1.311 4.276 1.00 97.94 101 PHE A CA 1
ATOM 796 C C . PHE A 1 101 ? -10.188 -0.859 5.442 1.00 97.94 101 PHE A C 1
ATOM 798 O O . PHE A 1 101 ? -10.317 0.336 5.701 1.00 97.94 101 PHE A O 1
ATOM 805 N N . GLN A 1 102 ? -10.744 -1.813 6.186 1.00 97.38 102 GLN A N 1
ATOM 806 C CA . GLN A 1 102 ? -11.503 -1.594 7.420 1.00 97.38 102 GLN A CA 1
ATOM 807 C C . GLN A 1 102 ? -10.550 -1.316 8.594 1.00 97.38 102 GLN A C 1
ATOM 809 O O . GLN A 1 102 ? -10.597 -1.979 9.625 1.00 97.38 102 GLN A O 1
ATOM 814 N N . ALA A 1 103 ? -9.623 -0.381 8.411 1.00 96.44 103 ALA A N 1
ATOM 815 C CA . ALA A 1 103 ? -8.664 0.048 9.415 1.00 96.44 103 ALA A CA 1
ATOM 816 C C . ALA A 1 103 ? -8.448 1.564 9.290 1.00 96.44 103 ALA A C 1
ATOM 818 O O . ALA A 1 103 ? -8.460 2.085 8.166 1.00 96.44 103 ALA A O 1
ATOM 819 N N . PRO A 1 104 ? -8.244 2.274 10.412 1.00 96.62 104 PRO A N 1
ATOM 820 C CA . PRO A 1 104 ? -8.009 3.710 10.402 1.00 96.62 104 PRO A CA 1
ATOM 821 C C . PRO A 1 104 ? -6.666 4.052 9.750 1.00 96.62 104 PRO A C 1
ATOM 823 O O . PRO A 1 104 ? -5.679 3.326 9.893 1.00 96.62 104 PRO A O 1
ATOM 826 N N . ILE A 1 105 ? -6.597 5.220 9.106 1.00 96.94 105 ILE A N 1
ATOM 827 C CA . ILE A 1 105 ? -5.386 5.681 8.407 1.00 96.94 105 ILE A CA 1
ATOM 828 C C . ILE A 1 105 ? -4.166 5.811 9.334 1.00 96.94 105 ILE A C 1
ATOM 830 O O . ILE A 1 105 ? -3.027 5.696 8.885 1.00 96.94 105 ILE A O 1
ATOM 834 N N . GLY A 1 106 ? -4.396 5.997 10.640 1.00 96.31 106 GLY A N 1
ATOM 835 C CA . GLY A 1 106 ? -3.347 6.066 11.658 1.00 96.31 106 GLY A CA 1
ATOM 836 C C . GLY A 1 106 ? -2.462 4.817 11.715 1.00 96.31 106 GLY A C 1
ATOM 837 O O . GLY A 1 106 ? -1.259 4.945 11.923 1.00 96.31 106 GLY A O 1
ATOM 838 N N . GLU A 1 107 ? -3.007 3.625 11.440 1.00 95.56 107 GLU A N 1
ATOM 839 C CA . GLU A 1 107 ? -2.204 2.394 11.367 1.00 95.56 107 GLU A CA 1
ATOM 840 C C . GLU A 1 107 ? -1.209 2.427 10.204 1.00 95.56 107 GLU A C 1
ATOM 842 O O . GLU A 1 107 ? -0.077 1.964 10.321 1.00 95.56 107 GLU A O 1
ATOM 847 N N . PHE A 1 108 ? -1.616 3.002 9.073 1.00 96.44 108 PHE A N 1
ATOM 848 C CA . PHE A 1 108 ? -0.756 3.147 7.904 1.00 96.44 108 PHE A CA 1
ATOM 849 C C . PHE A 1 108 ? 0.292 4.233 8.131 1.00 96.44 108 PHE A C 1
ATOM 851 O O . PHE A 1 108 ? 1.444 4.044 7.753 1.00 96.44 108 PHE A O 1
ATOM 858 N N . ALA A 1 109 ? -0.086 5.334 8.785 1.00 95.81 109 ALA A N 1
ATOM 859 C CA . ALA A 1 109 ? 0.837 6.403 9.153 1.00 95.81 109 ALA A CA 1
ATOM 860 C C . ALA A 1 109 ? 1.942 5.906 10.100 1.00 95.81 109 ALA A C 1
ATOM 862 O O . ALA A 1 109 ? 3.107 6.225 9.882 1.00 95.81 109 ALA A O 1
ATOM 863 N N . ALA A 1 110 ? 1.609 5.060 11.081 1.00 94.38 110 ALA A N 1
ATOM 864 C CA . ALA A 1 110 ? 2.598 4.465 11.981 1.00 94.38 110 ALA A CA 1
ATOM 865 C C . ALA A 1 110 ? 3.624 3.597 11.227 1.00 94.38 110 ALA A C 1
ATOM 867 O O . ALA A 1 110 ? 4.829 3.723 11.442 1.00 94.38 110 ALA A O 1
ATOM 868 N N . ILE A 1 111 ? 3.165 2.753 10.295 1.00 93.75 111 ILE A N 1
ATOM 869 C CA . ILE A 1 111 ? 4.068 1.947 9.458 1.00 93.75 111 ILE A CA 1
ATOM 870 C C . ILE A 1 111 ? 4.866 2.826 8.485 1.00 93.75 111 ILE A C 1
ATOM 872 O O . ILE A 1 111 ? 6.046 2.565 8.261 1.00 93.75 111 ILE A O 1
ATOM 876 N N . ALA A 1 112 ? 4.265 3.878 7.925 1.00 93.81 112 ALA A N 1
ATOM 877 C CA . ALA A 1 112 ? 4.961 4.830 7.063 1.00 93.81 112 ALA A CA 1
ATOM 878 C C . ALA A 1 112 ? 6.097 5.542 7.808 1.00 93.81 112 ALA A C 1
ATOM 880 O O . ALA A 1 112 ? 7.213 5.585 7.303 1.00 93.81 112 ALA A O 1
ATOM 881 N N . GLU A 1 113 ? 5.862 6.006 9.035 1.00 93.38 113 GLU A N 1
ATOM 882 C CA . GLU A 1 113 ? 6.896 6.626 9.868 1.00 93.38 113 GLU A CA 1
ATOM 883 C C . GLU A 1 113 ? 8.041 5.646 10.173 1.00 93.38 113 GLU A C 1
ATOM 885 O O . GLU A 1 113 ? 9.222 5.998 10.116 1.00 93.38 113 GLU A O 1
ATOM 890 N N . GLN A 1 114 ? 7.716 4.382 10.458 1.00 91.25 114 GLN A N 1
ATOM 891 C CA . GLN A 1 114 ? 8.727 3.340 10.638 1.00 91.25 114 GLN A CA 1
ATOM 892 C C . GLN A 1 114 ? 9.520 3.079 9.354 1.00 91.25 114 GLN A C 1
ATOM 894 O O . GLN A 1 114 ? 10.732 2.874 9.420 1.00 91.25 114 GLN A O 1
ATOM 899 N N . LEU A 1 115 ? 8.859 3.100 8.193 1.00 89.94 115 LEU A N 1
ATOM 900 C CA . LEU A 1 115 ? 9.515 2.990 6.896 1.00 89.94 115 LEU A CA 1
ATOM 901 C C . LEU A 1 115 ? 10.433 4.188 6.637 1.00 89.94 115 LEU A C 1
ATOM 903 O O . LEU A 1 115 ? 11.580 3.974 6.269 1.00 89.94 115 LEU A O 1
ATOM 907 N N . GLU A 1 116 ? 10.009 5.423 6.903 1.00 89.75 116 GLU A N 1
ATOM 908 C CA . GLU A 1 116 ? 10.839 6.625 6.718 1.00 89.75 116 GLU A CA 1
ATOM 909 C C . GLU A 1 116 ? 12.142 6.600 7.513 1.00 89.75 116 GLU A C 1
ATOM 911 O O . GLU A 1 116 ? 13.168 7.091 7.045 1.00 89.75 116 GLU A O 1
ATOM 916 N N . ARG A 1 117 ? 12.131 5.981 8.695 1.00 89.31 117 ARG A N 1
ATOM 917 C CA . ARG A 1 117 ? 13.329 5.834 9.532 1.00 89.31 117 ARG A CA 1
ATOM 918 C C . ARG A 1 117 ? 14.335 4.820 8.974 1.00 89.31 117 ARG A C 1
ATOM 920 O O . ARG A 1 117 ? 15.475 4.778 9.443 1.00 89.31 117 ARG A O 1
ATOM 927 N N . ARG A 1 118 ? 13.954 3.997 7.991 1.00 84.94 118 ARG A N 1
ATOM 928 C CA . ARG A 1 118 ? 14.848 3.012 7.368 1.00 84.94 118 ARG A CA 1
ATOM 929 C C . ARG A 1 118 ? 15.721 3.673 6.311 1.00 84.94 118 ARG A C 1
ATOM 931 O O . ARG A 1 118 ? 15.234 4.353 5.415 1.00 84.94 118 ARG A O 1
ATOM 938 N N . LYS A 1 119 ? 17.021 3.365 6.346 1.00 79.69 119 LYS A N 1
ATOM 939 C CA . LYS A 1 119 ? 17.993 3.858 5.353 1.00 79.69 119 LYS A CA 1
ATOM 940 C C . LYS A 1 119 ? 17.662 3.441 3.918 1.00 79.69 119 LYS A C 1
ATOM 942 O O . LYS A 1 119 ? 17.990 4.171 2.992 1.00 79.69 119 LYS A O 1
ATOM 947 N N . GLU A 1 120 ? 17.036 2.281 3.742 1.00 78.81 120 GLU A N 1
ATOM 948 C CA . GLU A 1 120 ? 16.720 1.712 2.426 1.00 78.81 120 GLU A CA 1
ATOM 949 C C . GLU A 1 120 ? 15.270 1.924 1.980 1.00 78.81 120 GLU A C 1
ATOM 951 O O . GLU A 1 120 ? 14.806 1.273 1.041 1.00 78.81 120 GLU A O 1
ATOM 956 N N . ASN A 1 121 ? 14.522 2.800 2.653 1.00 81.19 121 ASN A N 1
ATOM 957 C CA . ASN A 1 121 ? 13.152 3.077 2.257 1.00 81.19 121 ASN A CA 1
ATOM 958 C C . ASN A 1 121 ? 13.113 3.827 0.916 1.00 81.19 121 ASN A C 1
ATOM 960 O O . ASN A 1 121 ? 13.692 4.909 0.801 1.00 81.19 121 ASN A O 1
ATOM 964 N N . PRO A 1 122 ? 12.416 3.290 -0.099 1.00 80.94 122 PRO A N 1
ATOM 965 C CA . PRO A 1 122 ? 12.378 3.919 -1.406 1.00 80.94 122 PRO A CA 1
ATOM 966 C C . PRO A 1 122 ? 11.219 4.923 -1.559 1.00 80.94 122 PRO A C 1
ATOM 968 O O . PRO A 1 122 ? 11.097 5.550 -2.613 1.00 80.94 122 PRO A O 1
ATOM 971 N N . PHE A 1 123 ? 10.369 5.087 -0.537 1.00 88.12 123 PHE A N 1
ATOM 972 C CA . PHE A 1 123 ? 9.257 6.035 -0.541 1.00 88.12 123 PHE A CA 1
ATOM 973 C C . PHE A 1 123 ? 9.584 7.333 0.193 1.00 88.12 123 PHE A C 1
ATOM 975 O O . PHE A 1 123 ? 10.088 7.320 1.312 1.00 88.12 123 PHE A O 1
ATOM 982 N N . ALA A 1 124 ? 9.176 8.452 -0.394 1.00 91.56 124 ALA A N 1
ATOM 983 C CA . ALA A 1 124 ? 8.914 9.680 0.342 1.00 91.56 124 ALA A CA 1
ATOM 984 C C . ALA A 1 124 ? 7.436 9.694 0.738 1.00 91.56 124 ALA A C 1
ATOM 986 O O . ALA A 1 124 ? 6.578 9.574 -0.147 1.00 91.56 124 ALA A O 1
ATOM 987 N N . PHE A 1 125 ? 7.133 9.832 2.030 1.00 94.19 125 PHE A N 1
ATOM 988 C CA . PHE A 1 125 ? 5.756 9.982 2.478 1.00 94.19 125 PHE A CA 1
ATOM 989 C C . PHE A 1 125 ? 5.417 11.456 2.692 1.00 94.19 125 PHE A C 1
ATOM 991 O O . PHE A 1 125 ? 6.260 12.323 2.918 1.00 94.19 125 PHE A O 1
ATOM 998 N N . THR A 1 126 ? 4.145 11.780 2.525 1.00 95.38 126 THR A N 1
ATOM 999 C CA . THR A 1 126 ? 3.604 13.108 2.787 1.00 95.38 126 THR A CA 1
ATOM 1000 C C . THR A 1 126 ? 2.211 12.932 3.347 1.00 95.38 126 THR A C 1
ATOM 1002 O O . THR A 1 126 ? 1.378 12.246 2.752 1.00 95.38 126 THR A O 1
ATOM 1005 N N . GLN A 1 127 ? 1.965 13.548 4.496 1.00 94.81 127 GLN A N 1
ATOM 1006 C CA . GLN A 1 127 ? 0.660 13.553 5.131 1.00 94.81 127 GLN A CA 1
ATOM 1007 C C . GLN A 1 127 ? 0.032 14.934 4.971 1.00 94.81 127 GLN A C 1
ATOM 1009 O O . GLN A 1 127 ? 0.646 15.951 5.290 1.00 94.81 127 GLN A O 1
ATOM 1014 N N . GLU A 1 128 ? -1.195 14.969 4.470 1.00 95.50 128 GLU A N 1
ATOM 1015 C CA . GLU A 1 128 ? -1.960 16.195 4.268 1.00 95.50 128 GLU A CA 1
ATOM 1016 C C . GLU A 1 128 ? -3.443 15.961 4.563 1.00 95.50 128 GLU A C 1
ATOM 1018 O O . GLU A 1 128 ? -3.898 14.825 4.674 1.00 95.50 128 GLU A O 1
ATOM 1023 N N . THR A 1 129 ? -4.218 17.036 4.680 1.00 95.19 129 THR A N 1
ATOM 1024 C CA . THR A 1 129 ? -5.678 16.949 4.794 1.00 95.19 129 THR A CA 1
ATOM 1025 C C . THR A 1 129 ? -6.295 17.455 3.500 1.00 95.19 129 THR A C 1
ATOM 1027 O O . THR A 1 129 ? -6.219 18.647 3.197 1.00 95.19 129 THR A O 1
ATOM 1030 N N . ARG A 1 130 ? -6.941 16.569 2.739 1.00 90.06 130 ARG A N 1
ATOM 1031 C CA . ARG A 1 130 ? -7.564 16.898 1.456 1.00 90.06 130 ARG A CA 1
ATOM 1032 C C . ARG A 1 130 ? -9.079 16.845 1.582 1.00 90.06 130 ARG A C 1
ATOM 1034 O O . ARG A 1 130 ? -9.638 15.835 1.979 1.00 90.06 130 ARG A O 1
ATOM 1041 N N . ALA A 1 131 ? -9.753 17.947 1.253 1.00 90.50 131 ALA A N 1
ATOM 1042 C CA . ALA A 1 131 ? -11.214 18.058 1.362 1.00 90.50 131 ALA A CA 1
ATOM 1043 C C . ALA A 1 131 ? -11.776 17.679 2.755 1.00 90.50 131 ALA A C 1
ATOM 1045 O O . ALA A 1 131 ? -12.888 17.178 2.859 1.00 90.50 131 ALA A O 1
ATOM 1046 N N . GLY A 1 132 ? -11.005 17.923 3.821 1.00 91.44 132 GLY A N 1
ATOM 1047 C CA . GLY A 1 132 ? -11.379 17.569 5.196 1.00 91.44 132 GLY A CA 1
ATOM 1048 C C . GLY A 1 132 ? -11.006 16.146 5.622 1.00 91.44 132 GLY A C 1
ATOM 1049 O O . GLY A 1 132 ? -11.172 15.817 6.791 1.00 91.44 132 GLY A O 1
ATOM 1050 N N . HIS A 1 133 ? -10.449 15.338 4.719 1.00 93.56 133 HIS A N 1
ATOM 1051 C CA . HIS A 1 133 ? -10.053 13.957 4.975 1.00 93.56 133 HIS A CA 1
ATOM 1052 C C . HIS A 1 133 ? -8.530 13.832 5.127 1.00 93.56 133 HIS A C 1
ATOM 1054 O O . HIS A 1 133 ? -7.791 14.299 4.249 1.00 93.56 133 HIS A O 1
ATOM 1060 N N . PRO A 1 134 ? -8.026 13.212 6.209 1.00 95.50 134 PRO A N 1
ATOM 1061 C CA . PRO A 1 134 ? -6.622 12.839 6.308 1.00 95.50 134 PRO A CA 1
ATOM 1062 C C . PRO A 1 134 ? -6.199 11.985 5.109 1.00 95.50 134 PRO A C 1
ATOM 1064 O O . PRO A 1 134 ? -6.873 11.028 4.732 1.00 95.50 134 PRO A O 1
ATOM 1067 N N . THR A 1 135 ? -5.084 12.349 4.494 1.00 96.50 135 THR A N 1
ATOM 1068 C CA . THR A 1 135 ? -4.528 11.687 3.318 1.00 96.50 135 THR A CA 1
ATOM 1069 C C . THR A 1 135 ? -3.048 11.419 3.554 1.00 96.50 135 THR A C 1
ATOM 1071 O O . THR A 1 135 ? -2.300 12.303 3.971 1.00 96.50 135 THR A O 1
ATOM 1074 N N . LEU A 1 136 ? -2.618 10.195 3.274 1.00 96.75 136 LEU A N 1
ATOM 1075 C CA . LEU A 1 136 ? -1.225 9.781 3.283 1.00 96.75 136 LEU A CA 1
ATOM 1076 C C . LEU A 1 136 ? -0.828 9.414 1.854 1.00 96.75 136 LEU A C 1
ATOM 1078 O O . LEU A 1 136 ? -1.366 8.488 1.252 1.00 96.75 136 LEU A O 1
ATOM 1082 N N . THR A 1 137 ? 0.124 10.158 1.311 1.00 96.06 137 THR A N 1
ATOM 1083 C CA . THR A 1 137 ? 0.687 9.914 -0.014 1.00 96.06 137 THR A CA 1
ATOM 1084 C C . THR A 1 137 ? 2.076 9.321 0.142 1.00 96.06 137 THR A C 1
ATOM 1086 O O . THR A 1 137 ? 2.883 9.860 0.892 1.00 96.06 137 THR A O 1
ATOM 1089 N N . ALA A 1 138 ? 2.378 8.247 -0.584 1.00 94.06 138 ALA A N 1
ATOM 1090 C CA . ALA A 1 138 ? 3.734 7.726 -0.716 1.00 94.06 138 ALA A CA 1
ATOM 1091 C C . ALA A 1 138 ? 4.166 7.779 -2.181 1.00 94.06 138 ALA A C 1
ATOM 1093 O O . ALA A 1 138 ? 3.437 7.327 -3.067 1.00 94.06 138 ALA A O 1
ATOM 1094 N N . ILE A 1 139 ? 5.351 8.323 -2.443 1.00 92.31 139 ILE A N 1
ATOM 1095 C CA . ILE A 1 139 ? 5.910 8.441 -3.791 1.00 92.31 139 ILE A CA 1
ATOM 1096 C C . ILE A 1 139 ? 7.263 7.753 -3.818 1.00 92.31 139 ILE A C 1
ATOM 1098 O O . ILE A 1 139 ? 8.152 8.093 -3.042 1.00 92.31 139 ILE A O 1
ATOM 1102 N N . MET A 1 140 ? 7.430 6.817 -4.744 1.00 89.44 140 MET A N 1
ATOM 1103 C CA . MET A 1 140 ? 8.714 6.196 -5.034 1.00 89.44 140 MET A CA 1
ATOM 1104 C C . MET A 1 140 ? 9.110 6.474 -6.478 1.00 89.44 140 MET A C 1
ATOM 1106 O O . MET A 1 140 ? 8.329 6.264 -7.410 1.00 89.44 140 MET A O 1
ATOM 1110 N N . ASN A 1 141 ? 10.366 6.879 -6.657 1.00 84.12 141 ASN A N 1
ATOM 1111 C CA . ASN A 1 141 ? 11.017 6.811 -7.957 1.00 84.12 141 ASN A CA 1
ATOM 1112 C C . ASN A 1 141 ? 11.486 5.369 -8.164 1.00 84.12 141 ASN A C 1
ATOM 1114 O O . ASN A 1 141 ? 12.326 4.870 -7.415 1.00 84.12 141 ASN A O 1
ATOM 1118 N N . VAL A 1 142 ? 10.923 4.695 -9.160 1.00 77.19 142 VAL A N 1
ATOM 1119 C CA . VAL A 1 142 ? 11.392 3.379 -9.578 1.00 77.19 142 VAL A CA 1
ATOM 1120 C C . VAL A 1 142 ? 12.730 3.601 -10.283 1.00 77.19 142 VAL A C 1
ATOM 1122 O O . VAL A 1 142 ? 12.794 4.418 -11.206 1.00 77.19 142 VAL A O 1
ATOM 1125 N N . PRO A 1 143 ? 13.820 2.952 -9.840 1.00 69.44 143 PRO A N 1
ATOM 1126 C CA . PRO A 1 143 ? 15.121 3.165 -10.448 1.00 69.44 143 PRO A CA 1
ATOM 1127 C C . PRO A 1 143 ? 15.050 2.885 -11.957 1.00 69.44 143 PRO A C 1
ATOM 1129 O O . PRO A 1 143 ? 14.466 1.869 -12.358 1.00 69.44 143 PRO A O 1
ATOM 1132 N N . PRO A 1 144 ? 15.614 3.776 -12.797 1.00 64.12 144 PRO A N 1
ATOM 1133 C CA . PRO A 1 144 ? 15.603 3.596 -14.238 1.00 64.12 144 PRO A CA 1
ATOM 1134 C C . PRO A 1 144 ? 16.289 2.274 -14.553 1.00 64.12 144 PRO A C 1
ATOM 1136 O O . PRO A 1 144 ? 17.427 2.034 -14.147 1.00 64.12 144 PRO A O 1
ATOM 1139 N N . ARG A 1 145 ? 15.575 1.388 -15.243 1.00 62.22 145 ARG A N 1
ATOM 1140 C CA . ARG A 1 145 ? 16.160 0.111 -15.633 1.00 62.22 145 ARG A CA 1
ATOM 1141 C C . ARG A 1 145 ? 17.157 0.364 -16.742 1.00 62.22 145 ARG A C 1
ATOM 1143 O O . ARG A 1 145 ? 16.838 1.058 -17.710 1.00 62.22 145 ARG A O 1
ATOM 1150 N N . GLU A 1 146 ? 18.336 -0.235 -16.621 1.00 55.12 146 GLU A N 1
ATOM 1151 C CA . GLU A 1 146 ? 19.212 -0.367 -17.774 1.00 55.12 146 GLU A CA 1
ATOM 1152 C C . GLU A 1 146 ? 18.398 -1.061 -18.872 1.00 55.12 146 GLU A C 1
ATOM 1154 O O . GLU A 1 146 ? 17.824 -2.129 -18.618 1.00 55.12 146 GLU A O 1
ATOM 1159 N N . PRO A 1 147 ? 18.248 -0.446 -20.059 1.00 52.88 147 PRO A N 1
ATOM 1160 C CA . PRO A 1 147 ? 17.567 -1.105 -21.155 1.00 52.88 147 PRO A CA 1
ATOM 1161 C C . PRO A 1 147 ? 18.280 -2.435 -21.361 1.00 52.88 147 PRO A C 1
ATOM 1163 O O . PRO A 1 147 ? 19.496 -2.449 -21.569 1.00 52.88 147 PRO A O 1
ATOM 1166 N N . SER A 1 148 ? 17.540 -3.549 -21.265 1.00 50.56 148 SER A N 1
ATOM 1167 C CA . SER A 1 148 ? 18.087 -4.847 -21.645 1.00 50.56 148 SER A CA 1
ATOM 1168 C C . SER A 1 148 ? 18.700 -4.637 -23.017 1.00 50.56 148 SER A C 1
ATOM 1170 O O . SER A 1 148 ? 17.984 -4.194 -23.924 1.00 50.56 148 SER A O 1
ATOM 1172 N N . MET A 1 149 ? 20.014 -4.842 -23.132 1.00 51.81 149 MET A N 1
ATOM 1173 C CA . MET A 1 149 ? 20.720 -4.649 -24.389 1.00 51.81 149 MET A CA 1
ATOM 1174 C C . MET A 1 149 ? 19.865 -5.221 -25.524 1.00 51.81 149 MET A C 1
ATOM 1176 O O . MET A 1 149 ? 19.351 -6.337 -25.368 1.00 51.81 149 MET A O 1
ATOM 1180 N N . PRO A 1 150 ? 19.679 -4.490 -26.640 1.00 56.03 150 PRO A N 1
ATOM 1181 C CA . PRO A 1 150 ? 19.016 -5.075 -27.792 1.00 56.03 150 PRO A CA 1
ATOM 1182 C C . PRO A 1 150 ? 19.709 -6.409 -28.090 1.00 56.03 150 PRO A C 1
ATOM 1184 O O . PRO A 1 150 ? 20.940 -6.474 -27.960 1.00 56.03 150 PRO A O 1
ATOM 1187 N N . PRO A 1 151 ? 18.954 -7.477 -28.416 1.00 58.47 151 PRO A N 1
ATOM 1188 C CA . PRO A 1 151 ? 19.559 -8.762 -28.720 1.00 58.47 151 PRO A CA 1
ATOM 1189 C C . PRO A 1 151 ? 20.671 -8.510 -29.733 1.00 58.47 151 PRO A C 1
ATOM 1191 O O . PRO A 1 151 ? 20.430 -7.892 -30.774 1.00 58.47 151 PRO A O 1
ATOM 1194 N N . LEU A 1 152 ? 21.899 -8.901 -29.368 1.00 57.72 152 LEU A N 1
ATOM 1195 C CA . LEU A 1 152 ? 23.054 -8.800 -30.253 1.00 57.72 152 LEU A CA 1
ATOM 1196 C C . LEU A 1 152 ? 22.613 -9.340 -31.615 1.00 57.72 152 LEU A C 1
ATOM 1198 O O . LEU A 1 152 ? 22.013 -10.421 -31.638 1.00 57.72 152 LEU A O 1
ATOM 1202 N N . PRO A 1 153 ? 22.843 -8.609 -32.723 1.00 58.53 153 PRO A N 1
ATOM 1203 C CA . PRO A 1 153 ? 22.470 -9.100 -34.035 1.00 58.53 153 PRO A CA 1
ATOM 1204 C C . PRO A 1 153 ? 23.065 -10.493 -34.177 1.00 58.53 153 PRO A C 1
ATOM 1206 O O . PRO A 1 153 ? 24.272 -10.699 -34.026 1.00 58.53 153 PRO A O 1
ATOM 1209 N N . ASP A 1 154 ? 22.176 -11.461 -34.365 1.00 55.34 154 ASP A N 1
ATOM 1210 C CA . ASP A 1 154 ? 22.530 -12.860 -34.472 1.00 55.34 154 ASP A CA 1
ATOM 1211 C C . ASP A 1 154 ? 23.599 -12.945 -35.573 1.00 55.34 154 ASP A C 1
ATOM 1213 O O . ASP A 1 154 ? 23.326 -12.578 -36.718 1.00 55.34 154 ASP A O 1
ATOM 1217 N N . ARG A 1 155 ? 24.843 -13.350 -35.266 1.00 57.53 155 ARG A N 1
ATOM 1218 C CA . ARG A 1 155 ? 25.965 -13.329 -36.244 1.00 57.53 155 ARG A CA 1
ATOM 1219 C C . ARG A 1 155 ? 25.644 -14.106 -37.531 1.00 57.53 155 ARG A C 1
ATOM 1221 O O . ARG A 1 155 ? 26.307 -13.948 -38.557 1.00 57.53 155 ARG A O 1
ATOM 1228 N N . LYS A 1 156 ? 24.614 -14.957 -37.488 1.00 54.00 156 LYS A N 1
ATOM 1229 C CA . LYS A 1 156 ? 24.038 -15.646 -38.645 1.00 54.00 156 LYS A CA 1
ATOM 1230 C C . LYS A 1 156 ? 23.247 -14.707 -39.568 1.00 54.00 156 LYS A C 1
ATOM 1232 O O . LYS A 1 156 ? 23.396 -14.831 -40.778 1.00 54.00 156 LYS A O 1
ATOM 1237 N N . ALA A 1 157 ? 22.485 -13.747 -39.040 1.00 56.25 157 ALA A N 1
ATOM 1238 C CA . ALA A 1 157 ? 21.710 -12.778 -39.820 1.00 56.25 157 ALA A CA 1
ATOM 1239 C C . ALA A 1 157 ? 22.602 -11.801 -40.615 1.00 56.25 157 ALA A C 1
ATOM 1241 O O . ALA A 1 157 ? 22.282 -11.462 -41.757 1.00 56.25 157 ALA A O 1
ATOM 1242 N N . GLU A 1 158 ? 23.764 -11.417 -40.072 1.00 52.84 158 GLU A N 1
ATOM 1243 C CA . GLU A 1 158 ? 24.753 -10.596 -40.794 1.00 52.84 158 GLU A CA 1
ATOM 1244 C C . GLU A 1 158 ? 25.394 -11.334 -41.977 1.00 52.84 158 GLU A C 1
ATOM 1246 O O . GLU A 1 158 ? 25.613 -10.737 -43.035 1.00 52.84 158 GLU A O 1
ATOM 1251 N N . ARG A 1 159 ? 25.644 -12.647 -41.855 1.00 54.94 159 ARG A N 1
ATOM 1252 C CA . ARG A 1 159 ? 26.152 -13.452 -42.980 1.00 54.94 159 ARG A CA 1
ATOM 1253 C C . ARG A 1 159 ? 25.143 -13.535 -44.125 1.00 54.94 159 ARG A C 1
ATOM 1255 O O . ARG A 1 159 ? 25.541 -13.413 -45.283 1.00 54.94 159 ARG A O 1
ATOM 1262 N N . THR A 1 160 ? 23.853 -13.675 -43.825 1.00 55.56 160 THR A N 1
ATOM 1263 C CA . THR A 1 160 ? 22.799 -13.749 -44.850 1.00 55.56 160 THR A CA 1
ATOM 1264 C C . THR A 1 160 ? 22.585 -12.401 -45.547 1.00 55.56 160 THR A C 1
ATOM 1266 O O . THR A 1 160 ? 22.480 -12.345 -46.773 1.00 55.56 160 THR A O 1
ATOM 1269 N N . MET A 1 161 ? 22.609 -11.293 -44.797 1.00 54.72 161 MET A N 1
ATOM 1270 C CA . MET A 1 161 ? 22.497 -9.934 -45.350 1.00 54.72 161 MET A CA 1
ATOM 1271 C C . MET A 1 161 ? 23.697 -9.546 -46.234 1.00 54.72 161 MET A C 1
ATOM 1273 O O . MET A 1 161 ? 23.514 -8.894 -47.266 1.00 54.72 161 MET A O 1
ATOM 1277 N N . ASN A 1 162 ? 24.915 -9.988 -45.898 1.00 55.75 162 ASN A N 1
ATOM 1278 C CA . ASN A 1 162 ? 26.104 -9.739 -46.725 1.00 55.75 162 ASN A CA 1
ATOM 1279 C C . ASN A 1 162 ? 26.170 -10.618 -47.987 1.00 55.75 162 ASN A C 1
ATOM 1281 O O . ASN A 1 162 ? 26.669 -10.156 -49.019 1.00 55.75 162 ASN A O 1
ATOM 1285 N N . MET A 1 163 ? 25.598 -11.829 -47.975 1.00 53.06 163 MET A N 1
ATOM 1286 C CA . MET A 1 163 ? 25.431 -12.607 -49.213 1.00 53.06 163 MET A CA 1
ATOM 1287 C C . MET A 1 163 ? 24.438 -11.937 -50.172 1.00 53.06 163 MET A C 1
ATOM 1289 O O . MET A 1 163 ? 24.735 -11.792 -51.357 1.00 53.06 163 MET A O 1
ATOM 1293 N N . LEU A 1 164 ? 23.307 -11.433 -49.668 1.00 52.78 164 LEU A N 1
ATOM 1294 C CA . LEU A 1 164 ? 22.287 -10.780 -50.500 1.00 52.78 164 LEU A CA 1
ATOM 1295 C C . LEU A 1 164 ? 22.769 -9.462 -51.134 1.00 52.78 164 LEU A C 1
ATOM 1297 O O . LEU A 1 164 ? 22.366 -9.127 -52.248 1.00 52.78 164 LEU A O 1
ATOM 1301 N N . ARG A 1 165 ? 23.672 -8.728 -50.471 1.00 53.66 165 ARG A N 1
ATOM 1302 C CA . ARG A 1 165 ? 24.293 -7.516 -51.042 1.00 53.66 165 ARG A CA 1
ATOM 1303 C C . ARG A 1 165 ? 25.335 -7.819 -52.117 1.00 53.66 165 ARG A C 1
ATOM 1305 O O . ARG A 1 165 ? 25.478 -7.029 -53.048 1.00 53.66 165 ARG A O 1
ATOM 1312 N N . THR A 1 166 ? 26.025 -8.954 -52.024 1.00 50.25 166 THR A N 1
ATOM 1313 C CA . THR A 1 166 ? 27.039 -9.349 -53.016 1.00 50.25 166 THR A CA 1
ATOM 1314 C C . THR A 1 166 ? 26.394 -9.804 -54.328 1.00 50.25 166 THR A C 1
ATOM 1316 O O . THR A 1 166 ? 26.879 -9.455 -55.401 1.00 50.25 166 THR A O 1
ATOM 1319 N N . VAL A 1 167 ? 25.240 -10.478 -54.271 1.00 52.62 167 VAL A N 1
ATOM 1320 C CA . VAL A 1 167 ? 24.525 -10.929 -55.481 1.00 52.62 167 VAL A CA 1
ATOM 1321 C C . VAL A 1 167 ? 23.896 -9.758 -56.250 1.00 52.62 167 VAL A C 1
ATOM 1323 O O . VAL A 1 167 ? 23.877 -9.766 -57.476 1.00 52.62 167 VAL A O 1
ATOM 1326 N N . LYS A 1 168 ? 23.465 -8.690 -55.563 1.00 43.47 168 LYS A N 1
ATOM 1327 C CA . LYS A 1 168 ? 22.843 -7.523 -56.217 1.00 43.47 168 LYS A CA 1
ATOM 1328 C C . LYS A 1 168 ? 23.836 -6.592 -56.934 1.00 43.47 168 LYS A C 1
ATOM 1330 O O . LYS A 1 168 ? 23.408 -5.697 -57.655 1.00 43.47 168 LYS A O 1
ATOM 1335 N N . ARG A 1 169 ? 25.150 -6.784 -56.748 1.00 44.31 169 ARG A N 1
ATOM 1336 C CA . ARG A 1 169 ? 26.206 -5.985 -57.402 1.00 44.31 169 ARG A CA 1
ATOM 1337 C C . ARG A 1 169 ? 26.721 -6.588 -58.713 1.00 44.31 169 ARG A C 1
ATOM 1339 O O . ARG A 1 169 ? 27.437 -5.901 -59.430 1.00 44.31 169 ARG A O 1
ATOM 1346 N N . ALA A 1 170 ? 26.352 -7.828 -59.034 1.00 48.38 170 ALA A N 1
ATOM 1347 C CA . ALA A 1 170 ? 26.811 -8.522 -60.240 1.00 48.38 170 ALA A CA 1
ATOM 1348 C C . ALA A 1 170 ? 25.879 -8.352 -61.459 1.00 48.38 170 ALA A C 1
ATOM 1350 O O . ALA A 1 170 ? 26.151 -8.911 -62.516 1.00 48.38 170 ALA A O 1
ATOM 1351 N N . SER A 1 171 ? 24.788 -7.589 -61.340 1.00 50.59 171 SER A N 1
ATOM 1352 C CA . SER A 1 171 ? 23.768 -7.465 -62.390 1.00 50.59 171 SER A CA 1
ATOM 1353 C C . SER A 1 171 ? 23.372 -6.009 -62.658 1.00 50.59 171 SER A C 1
ATOM 1355 O O . SER A 1 171 ? 22.196 -5.656 -62.575 1.00 50.59 171 SER A O 1
ATOM 1357 N N . ILE A 1 172 ? 24.351 -5.151 -62.949 1.00 50.56 172 ILE A N 1
ATOM 1358 C CA . ILE A 1 172 ? 24.103 -3.818 -63.514 1.00 50.56 172 ILE A CA 1
ATOM 1359 C C . ILE A 1 172 ? 24.799 -3.777 -64.883 1.00 50.56 172 ILE A C 1
ATOM 1361 O O . ILE A 1 172 ? 26.029 -3.709 -64.916 1.00 50.56 172 ILE A O 1
ATOM 1365 N N . PRO A 1 173 ? 24.070 -3.872 -66.010 1.00 55.50 173 PRO A N 1
ATOM 1366 C CA . PRO A 1 173 ? 24.639 -3.546 -67.314 1.00 55.50 173 PRO A CA 1
ATOM 1367 C C . PRO A 1 173 ? 24.953 -2.038 -67.378 1.00 55.50 173 PRO A C 1
ATOM 1369 O O . PRO A 1 173 ? 24.268 -1.249 -66.721 1.00 55.50 173 PRO A O 1
ATOM 1372 N N . PRO A 1 174 ? 25.980 -1.615 -68.135 1.00 42.84 174 PRO A N 1
ATOM 1373 C CA . PRO A 1 174 ? 26.337 -0.206 -68.245 1.00 42.84 174 PRO A CA 1
ATOM 1374 C C . PRO A 1 174 ? 25.200 0.562 -68.929 1.00 42.84 174 PRO A C 1
ATOM 1376 O O . PRO A 1 174 ? 24.818 0.243 -70.052 1.00 42.84 174 PRO A O 1
ATOM 1379 N N . ALA A 1 175 ? 24.641 1.552 -68.231 1.00 46.53 175 ALA A N 1
ATOM 1380 C CA . ALA A 1 175 ? 23.695 2.499 -68.799 1.00 46.53 175 ALA A CA 1
ATOM 1381 C C . ALA A 1 175 ? 24.463 3.739 -69.264 1.00 46.53 175 ALA A C 1
ATOM 1383 O O . ALA A 1 175 ? 25.002 4.496 -68.454 1.00 46.53 175 ALA A O 1
ATOM 1384 N N . ASP A 1 176 ? 24.508 3.907 -70.580 1.00 42.25 176 ASP A N 1
ATOM 1385 C CA . ASP A 1 176 ? 24.853 5.152 -71.243 1.00 42.25 176 ASP A CA 1
ATOM 1386 C C . ASP A 1 176 ? 23.851 6.258 -70.884 1.00 42.25 176 ASP A C 1
ATOM 1388 O O . ASP A 1 176 ? 22.641 6.060 -70.953 1.00 42.25 176 ASP A O 1
ATOM 1392 N N . GLY A 1 177 ? 24.388 7.449 -70.613 1.00 42.78 177 GLY A N 1
ATOM 1393 C CA . GLY A 1 177 ? 23.789 8.711 -71.045 1.00 42.78 177 GLY A CA 1
ATOM 1394 C C . GLY A 1 177 ? 22.650 9.318 -70.213 1.00 42.78 177 GLY A C 1
ATOM 1395 O O . GLY A 1 177 ? 21.708 8.659 -69.798 1.00 42.78 177 GLY A O 1
ATOM 1396 N N . TYR A 1 178 ? 22.717 10.653 -70.129 1.00 42.97 178 TYR A N 1
ATOM 1397 C CA . TYR A 1 178 ? 21.669 11.627 -69.773 1.00 42.97 178 TYR A CA 1
ATOM 1398 C C . TYR A 1 178 ? 21.610 12.157 -68.325 1.00 42.97 178 TYR A C 1
ATOM 1400 O O . TYR A 1 178 ? 20.849 11.721 -67.473 1.00 42.97 178 TYR A O 1
ATOM 1408 N N . ALA A 1 179 ? 22.440 13.185 -68.111 1.00 40.16 179 ALA A N 1
ATOM 1409 C CA . ALA A 1 179 ? 22.053 14.586 -67.876 1.00 40.16 179 ALA A CA 1
ATOM 1410 C C . ALA A 1 179 ? 21.035 14.960 -66.766 1.00 40.16 179 ALA A C 1
ATOM 1412 O O . ALA A 1 179 ? 19.839 14.731 -66.875 1.00 40.16 179 ALA A O 1
ATOM 1413 N N . HIS A 1 180 ? 21.575 15.713 -65.796 1.00 39.03 180 HIS A N 1
ATOM 1414 C CA . HIS A 1 180 ? 21.088 16.969 -65.193 1.00 39.03 180 HIS A CA 1
ATOM 1415 C C . HIS A 1 180 ? 19.615 17.139 -64.762 1.00 39.03 180 HIS A C 1
ATOM 1417 O O . HIS A 1 180 ? 18.739 17.326 -65.596 1.00 39.03 180 HIS A O 1
ATOM 1423 N N . ALA A 1 181 ? 19.414 17.342 -63.450 1.00 42.28 181 ALA A N 1
ATOM 1424 C CA . ALA A 1 181 ? 18.654 18.473 -62.875 1.00 42.28 181 ALA A CA 1
ATOM 1425 C C . ALA A 1 181 ? 18.891 18.527 -61.344 1.00 42.28 181 ALA A C 1
ATOM 1427 O O . ALA A 1 181 ? 18.514 17.613 -60.620 1.00 42.28 181 ALA A O 1
ATOM 1428 N N . THR A 1 182 ? 19.787 19.386 -60.855 1.00 42.69 182 THR A N 1
ATOM 1429 C CA . THR A 1 182 ? 19.524 20.694 -60.207 1.00 42.69 182 THR A CA 1
ATOM 1430 C C . THR A 1 182 ? 18.651 20.624 -58.947 1.00 42.69 182 THR A C 1
ATOM 1432 O O . THR A 1 182 ? 17.427 20.591 -59.009 1.00 42.69 182 THR A O 1
ATOM 1435 N N . ALA A 1 183 ? 19.323 20.658 -57.794 1.00 41.66 183 ALA A N 1
ATOM 1436 C CA . ALA A 1 183 ? 18.741 20.901 -56.482 1.00 41.66 183 ALA A CA 1
ATOM 1437 C C . ALA A 1 183 ? 18.688 22.410 -56.190 1.00 41.66 183 ALA A C 1
ATOM 1439 O O . ALA A 1 183 ? 19.650 23.127 -56.468 1.00 41.66 183 ALA A O 1
ATOM 1440 N N . THR A 1 184 ? 17.614 22.860 -55.543 1.00 48.44 184 THR A N 1
ATOM 1441 C CA . THR A 1 184 ? 17.514 24.192 -54.928 1.00 48.44 184 THR A CA 1
ATOM 1442 C C . THR A 1 184 ? 16.950 24.039 -53.513 1.00 48.44 184 THR A C 1
ATOM 1444 O O . THR A 1 184 ? 15.916 23.386 -53.360 1.00 48.44 184 THR A O 1
ATOM 1447 N N . PRO A 1 185 ? 17.587 24.609 -52.474 1.00 53.62 185 PRO A N 1
ATOM 1448 C CA . PRO A 1 185 ? 17.051 24.617 -51.118 1.00 53.62 185 PRO A CA 1
ATOM 1449 C C . PRO A 1 185 ? 16.579 26.014 -50.665 1.00 53.62 185 PRO A C 1
ATOM 1451 O O . PRO A 1 185 ? 16.869 27.023 -51.303 1.00 53.62 185 PRO A O 1
ATOM 1454 N N . LEU A 1 186 ? 15.947 26.016 -49.482 1.00 41.28 186 LEU A N 1
ATOM 1455 C CA . LEU A 1 186 ? 15.486 27.130 -48.635 1.00 41.28 186 LEU A CA 1
ATOM 1456 C C . LEU A 1 186 ? 14.177 27.828 -49.033 1.00 41.28 186 LEU A C 1
ATOM 1458 O O . LEU A 1 186 ? 14.061 28.378 -50.114 1.00 41.28 186 LEU A O 1
ATOM 1462 N N . VAL A 1 187 ? 13.259 27.937 -48.063 1.00 45.16 187 VAL A N 1
ATOM 1463 C CA . VAL A 1 187 ? 12.964 29.214 -47.383 1.00 45.16 187 VAL A CA 1
ATOM 1464 C C . VAL A 1 187 ? 12.437 28.924 -45.971 1.00 45.16 187 VAL A C 1
ATOM 1466 O O . VAL A 1 187 ? 11.524 28.131 -45.761 1.00 45.16 187 VAL A O 1
ATOM 1469 N N . SER A 1 188 ? 13.084 29.584 -45.012 1.00 43.06 188 SER A N 1
ATOM 1470 C CA . SER A 1 188 ? 12.734 29.706 -43.601 1.00 43.06 188 SER A CA 1
ATOM 1471 C C . SER A 1 188 ? 11.774 30.880 -43.418 1.00 43.06 188 SER A C 1
ATOM 1473 O O . SER A 1 188 ? 11.984 31.943 -44.002 1.00 43.06 188 SER A O 1
ATOM 1475 N N . GLY A 1 189 ? 10.760 30.712 -42.574 1.00 40.81 189 GLY A N 1
ATOM 1476 C CA . GLY A 1 189 ? 9.941 31.822 -42.109 1.00 40.81 189 GLY A CA 1
ATOM 1477 C C . GLY A 1 189 ? 8.700 31.358 -41.361 1.00 40.81 189 GLY A C 1
ATOM 1478 O O . GLY A 1 189 ? 7.776 30.836 -41.970 1.00 40.81 189 GLY A O 1
ATOM 1479 N N . ASN A 1 190 ? 8.649 31.604 -40.051 1.00 38.44 190 ASN A N 1
ATOM 1480 C CA . ASN A 1 190 ? 7.592 32.466 -39.536 1.00 38.44 190 ASN A CA 1
ATOM 1481 C C . ASN A 1 190 ? 7.918 33.031 -38.152 1.00 38.44 190 ASN A C 1
ATOM 1483 O O . ASN A 1 190 ? 8.447 32.372 -37.261 1.00 38.44 190 ASN A O 1
ATOM 1487 N N . LYS A 1 191 ? 7.625 34.325 -38.067 1.00 39.19 191 LYS A N 1
ATOM 1488 C CA . LYS A 1 191 ? 7.785 35.269 -36.967 1.00 39.19 191 LYS A CA 1
ATOM 1489 C C . LYS A 1 191 ? 6.512 35.306 -36.109 1.00 39.19 191 LYS A C 1
ATOM 1491 O O . LYS A 1 191 ? 5.433 35.051 -36.632 1.00 39.19 191 LYS A O 1
ATOM 1496 N N . THR A 1 192 ? 6.684 35.851 -34.893 1.00 37.59 192 THR A N 1
ATOM 1497 C CA . THR A 1 192 ? 5.718 36.655 -34.091 1.00 37.59 192 THR A CA 1
ATOM 1498 C C . THR A 1 192 ? 4.491 35.895 -33.542 1.00 37.59 192 THR A C 1
ATOM 1500 O O . THR A 1 192 ? 3.991 34.997 -34.190 1.00 37.59 192 THR A O 1
ATOM 1503 N N . SER A 1 193 ? 3.953 36.139 -32.342 1.00 37.31 193 SER A N 1
ATOM 1504 C CA . SER A 1 193 ? 3.773 37.397 -31.605 1.00 37.31 193 SER A CA 1
ATOM 1505 C C . SER A 1 193 ? 3.323 37.156 -30.140 1.00 37.31 193 SER A C 1
ATOM 1507 O O . SER A 1 193 ? 2.531 36.256 -29.888 1.00 37.31 193 SER A O 1
ATOM 1509 N N . SER A 1 194 ? 3.801 38.014 -29.230 1.00 38.25 194 SER A N 1
ATOM 1510 C CA . SER A 1 194 ? 3.120 38.687 -28.093 1.00 38.25 194 SER A CA 1
ATOM 1511 C C . SER A 1 194 ? 2.054 38.010 -27.193 1.00 38.25 194 SER A C 1
ATOM 1513 O O . SER A 1 194 ? 1.006 37.572 -27.654 1.00 38.25 194 SER A O 1
ATOM 1515 N N . SER A 1 195 ? 2.314 38.160 -25.881 1.00 40.91 195 SER A N 1
ATOM 1516 C CA . SER A 1 195 ? 1.484 38.253 -24.646 1.00 40.91 195 SER A CA 1
ATOM 1517 C C . SER A 1 195 ? 0.111 38.972 -24.782 1.00 40.91 195 SER A C 1
ATOM 1519 O O . SER A 1 195 ? -0.119 39.525 -25.854 1.00 40.91 195 SER A O 1
ATOM 1521 N N . PRO A 1 196 ? -0.758 39.139 -23.736 1.00 52.59 196 PRO A N 1
ATOM 1522 C CA . PRO A 1 196 ? -0.630 38.874 -22.282 1.00 52.59 196 PRO A CA 1
ATOM 1523 C C . PRO A 1 196 ? -1.907 38.278 -21.612 1.00 52.59 196 PRO A C 1
ATOM 1525 O O . PRO A 1 196 ? -2.902 38.029 -22.278 1.00 52.59 196 PRO A O 1
ATOM 1528 N N . SER A 1 197 ? -1.918 38.091 -20.283 1.00 39.53 197 SER A N 1
ATOM 1529 C CA . SER A 1 197 ? -2.915 38.717 -19.377 1.00 39.53 197 SER A CA 1
ATOM 1530 C C . SER A 1 197 ? -2.964 38.038 -18.003 1.00 39.53 197 SER A C 1
ATOM 1532 O O . SER A 1 197 ? -3.123 36.827 -17.872 1.00 39.53 197 SER A O 1
ATOM 1534 N N . ALA A 1 198 ? -2.827 38.871 -16.975 1.00 43.28 198 ALA A N 1
ATOM 1535 C CA . ALA A 1 198 ? -2.907 38.532 -15.569 1.00 43.28 198 ALA A CA 1
ATOM 1536 C C . ALA A 1 198 ? -4.369 38.460 -15.105 1.00 43.28 198 ALA A C 1
ATOM 1538 O O . ALA A 1 198 ? -5.127 39.408 -15.302 1.00 43.28 198 ALA A O 1
ATOM 1539 N N . ALA A 1 199 ? -4.734 37.389 -14.400 1.00 42.50 199 ALA A N 1
ATOM 1540 C CA . ALA A 1 199 ? -5.968 37.320 -13.625 1.00 42.50 199 ALA A CA 1
ATOM 1541 C C . ALA A 1 199 ? -5.623 37.295 -12.129 1.00 42.50 199 ALA A C 1
ATOM 1543 O O . ALA A 1 199 ? -5.145 36.299 -11.588 1.00 42.50 199 ALA A O 1
ATOM 1544 N N . LYS A 1 200 ? -5.841 38.442 -11.478 1.00 42.19 200 LYS A N 1
ATOM 1545 C CA . LYS A 1 200 ? -5.899 38.596 -10.021 1.00 42.19 200 LYS A CA 1
ATOM 1546 C C . LYS A 1 200 ? -7.177 37.923 -9.520 1.00 42.19 200 LYS A C 1
ATOM 1548 O O . LYS A 1 200 ? -8.259 38.367 -9.889 1.00 42.19 200 LYS A O 1
ATOM 1553 N N . ASN A 1 201 ? -7.055 36.933 -8.640 1.00 50.72 201 ASN A N 1
ATOM 1554 C CA . ASN A 1 201 ? -8.183 36.463 -7.837 1.00 50.72 201 ASN A CA 1
ATOM 1555 C C . ASN A 1 201 ? -8.194 37.182 -6.475 1.00 50.72 201 ASN A C 1
ATOM 1557 O O . ASN A 1 201 ? -7.130 37.344 -5.870 1.00 50.72 201 ASN A O 1
ATOM 1561 N N . PRO A 1 202 ? -9.364 37.634 -5.995 1.00 54.62 202 PRO A N 1
ATOM 1562 C CA . PRO A 1 202 ? -9.490 38.311 -4.714 1.00 54.62 202 PRO A CA 1
ATOM 1563 C C . PRO A 1 202 ? -9.347 37.337 -3.538 1.00 54.62 202 PRO A C 1
ATOM 1565 O O . PRO A 1 202 ? -9.969 36.277 -3.491 1.00 54.62 202 PRO A O 1
ATOM 1568 N N . ILE A 1 203 ? -8.529 37.752 -2.574 1.00 43.25 203 ILE A N 1
ATOM 1569 C CA . ILE A 1 203 ? -8.385 37.158 -1.246 1.00 43.25 203 ILE A CA 1
ATOM 1570 C C . ILE A 1 203 ? -9.663 37.468 -0.459 1.00 43.25 203 ILE A C 1
ATOM 1572 O O . ILE A 1 203 ? -9.993 38.635 -0.247 1.00 43.25 203 ILE A O 1
ATOM 1576 N N . VAL A 1 204 ? -10.374 36.428 -0.028 1.00 52.59 204 VAL A N 1
ATOM 1577 C CA . VAL A 1 204 ? -11.517 36.536 0.888 1.00 52.59 204 VAL A CA 1
ATOM 1578 C C . VAL A 1 204 ? -11.016 36.233 2.307 1.00 52.59 204 VAL A C 1
ATOM 1580 O O . VAL A 1 204 ? -10.361 35.206 2.496 1.00 52.59 204 VAL A O 1
ATOM 1583 N N . PRO A 1 205 ? -11.269 37.091 3.311 1.00 52.25 205 PRO A N 1
ATOM 1584 C CA . PRO A 1 205 ? -10.844 36.837 4.684 1.00 52.25 205 PRO A CA 1
ATOM 1585 C C . PRO A 1 205 ? -11.715 35.753 5.335 1.00 52.25 205 PRO A C 1
ATOM 1587 O O . PRO A 1 205 ? -12.930 35.904 5.457 1.00 52.25 205 PRO A O 1
ATOM 1590 N N . VAL A 1 206 ? -11.083 34.666 5.783 1.00 42.56 206 VAL A N 1
ATOM 1591 C CA . VAL A 1 206 ? -11.723 33.624 6.596 1.00 42.56 206 VAL A CA 1
ATOM 1592 C C . VAL A 1 206 ? -11.886 34.146 8.021 1.00 42.56 206 VAL A C 1
ATOM 1594 O O . VAL A 1 206 ? -10.916 34.428 8.723 1.00 42.56 206 VAL A O 1
ATOM 1597 N N . THR A 1 207 ? -13.141 34.299 8.429 1.00 46.09 207 THR A N 1
ATOM 1598 C CA . THR A 1 207 ? -13.556 34.652 9.785 1.00 46.09 207 THR A CA 1
ATOM 1599 C C . THR A 1 207 ? -13.277 33.491 10.740 1.00 46.09 207 THR A C 1
ATOM 1601 O O . THR A 1 207 ? -13.694 32.360 10.500 1.00 46.09 207 THR A O 1
ATOM 1604 N N . ALA A 1 208 ? -12.576 33.789 11.835 1.00 42.41 208 ALA A N 1
ATOM 1605 C CA . ALA A 1 208 ? -12.312 32.870 12.932 1.00 42.41 208 ALA A CA 1
ATOM 1606 C C . ALA A 1 208 ? -13.620 32.442 13.618 1.00 42.41 208 ALA A C 1
ATOM 1608 O O . ALA A 1 208 ? -14.343 33.279 14.163 1.00 42.41 208 ALA A O 1
ATOM 1609 N N . LEU A 1 209 ? -13.898 31.136 13.624 1.00 43.00 209 LEU A N 1
ATOM 1610 C CA . LEU A 1 209 ? -14.937 30.529 14.450 1.00 43.00 209 LEU A CA 1
ATOM 1611 C C . LEU A 1 209 ? -14.292 29.745 15.593 1.00 43.00 209 LEU A C 1
ATOM 1613 O O . LEU A 1 209 ? -13.407 28.912 15.425 1.00 43.00 209 LEU A O 1
ATOM 1617 N N . ARG A 1 210 ? -14.745 30.149 16.771 1.00 38.00 210 ARG A N 1
ATOM 1618 C CA . ARG A 1 210 ? -14.304 29.859 18.127 1.00 38.00 210 ARG A CA 1
ATOM 1619 C C . ARG A 1 210 ? -14.674 28.430 18.536 1.00 38.00 210 ARG A C 1
ATOM 1621 O O . ARG A 1 210 ? -15.777 27.972 18.250 1.00 38.00 210 ARG A O 1
ATOM 1628 N N . ALA A 1 211 ? -13.753 27.772 19.233 1.00 40.56 211 ALA A N 1
ATOM 1629 C CA . ALA A 1 211 ? -13.914 26.446 19.820 1.00 40.56 211 ALA A CA 1
ATOM 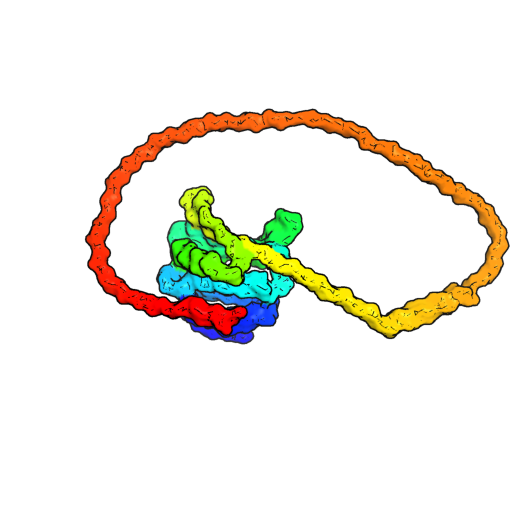1630 C C . ALA A 1 211 ? -15.010 26.401 20.904 1.00 40.56 211 ALA A C 1
ATOM 1632 O O . ALA A 1 211 ? -15.169 27.377 21.644 1.00 40.56 211 ALA A O 1
ATOM 1633 N N . PRO A 1 212 ? -15.694 25.258 21.069 1.00 54.97 212 PRO A N 1
ATOM 1634 C CA . PRO A 1 212 ? -16.227 24.845 22.357 1.00 54.97 212 PRO A CA 1
ATOM 1635 C C . PRO A 1 212 ? -15.294 23.837 23.046 1.00 54.97 212 PRO A C 1
ATOM 1637 O O . PRO A 1 212 ? -14.932 22.801 22.489 1.00 54.97 212 PRO A O 1
ATOM 1640 N N . ASP A 1 213 ? -14.937 24.177 24.283 1.00 47.25 213 ASP A N 1
ATOM 1641 C CA . ASP A 1 213 ? -14.241 23.344 25.258 1.00 47.25 213 ASP A CA 1
ATOM 1642 C C . ASP A 1 213 ? -14.962 22.007 25.489 1.00 47.25 213 ASP A C 1
ATOM 1644 O O . ASP A 1 213 ? -16.110 21.967 25.936 1.00 47.25 213 ASP A O 1
ATOM 1648 N N . GLY A 1 214 ? -14.259 20.902 25.242 1.00 46.19 214 GLY A N 1
ATOM 1649 C CA . GLY A 1 214 ? -14.712 19.550 25.557 1.00 46.19 214 GLY A CA 1
ATOM 1650 C C . GLY A 1 214 ? -13.586 18.743 26.195 1.00 46.19 214 GLY A C 1
ATOM 1651 O O . GLY A 1 214 ? -12.690 18.269 25.504 1.00 46.19 214 GLY A O 1
ATOM 1652 N N . LYS A 1 215 ? -13.630 18.593 27.524 1.00 55.72 215 LYS A N 1
ATOM 1653 C CA . LYS A 1 215 ? -12.785 17.672 28.304 1.00 55.72 215 LYS A CA 1
ATOM 1654 C C . LYS A 1 215 ? -12.918 16.229 27.790 1.00 55.72 215 LYS A C 1
ATOM 1656 O O . LYS A 1 215 ? -14.046 15.738 27.756 1.00 55.72 215 LYS A O 1
ATOM 1661 N N . PRO A 1 216 ? -11.818 15.491 27.573 1.00 47.56 216 PRO A N 1
ATOM 1662 C CA . PRO A 1 216 ? -11.862 14.039 27.598 1.00 47.56 216 PRO A CA 1
ATOM 1663 C C . PRO A 1 216 ? -11.510 13.497 28.989 1.00 47.56 216 PRO A C 1
ATOM 1665 O O . PRO A 1 216 ? -10.560 13.924 29.648 1.00 47.56 216 PRO A O 1
ATOM 1668 N N . ALA A 1 217 ? -12.347 12.562 29.429 1.00 45.53 217 ALA A N 1
ATOM 1669 C CA . ALA A 1 217 ? -12.236 11.821 30.668 1.00 45.53 217 ALA A CA 1
ATOM 1670 C C . ALA A 1 217 ? -11.046 10.852 30.635 1.00 45.53 217 ALA A C 1
ATOM 1672 O O . ALA A 1 217 ? -10.813 10.142 29.661 1.00 45.53 217 ALA A O 1
ATOM 1673 N N . THR A 1 218 ? -10.326 10.810 31.748 1.00 46.66 218 THR A N 1
ATOM 1674 C CA . THR A 1 218 ? -9.328 9.800 32.094 1.00 46.66 218 THR A CA 1
ATOM 1675 C C . THR A 1 218 ? -9.995 8.439 32.297 1.00 46.66 218 THR A C 1
ATOM 1677 O O . THR A 1 218 ? -10.807 8.287 33.209 1.00 46.66 218 THR A O 1
ATOM 1680 N N . GLY A 1 219 ? -9.613 7.450 31.492 1.00 48.12 219 GLY A N 1
ATOM 1681 C CA . GLY A 1 219 ? -9.947 6.040 31.682 1.00 48.12 219 GLY A CA 1
ATOM 1682 C C . GLY A 1 219 ? -8.729 5.177 31.372 1.00 48.12 219 GLY A C 1
ATOM 1683 O O . GLY A 1 219 ? -8.549 4.754 30.239 1.00 48.12 219 GLY A O 1
ATOM 1684 N N . ASN A 1 220 ? -7.881 4.963 32.380 1.00 41.31 220 ASN A N 1
ATOM 1685 C CA . ASN A 1 220 ? -6.754 4.034 32.325 1.00 41.31 220 ASN A CA 1
ATOM 1686 C C . ASN A 1 220 ? -7.265 2.605 32.550 1.00 41.31 220 ASN A C 1
ATOM 1688 O O . ASN A 1 220 ? -7.705 2.280 33.653 1.00 41.31 220 ASN A O 1
ATOM 1692 N N . GLY A 1 221 ? -7.162 1.757 31.531 1.00 49.12 221 GLY A N 1
ATOM 1693 C CA . GLY A 1 221 ? -7.114 0.303 31.674 1.00 49.12 221 GLY A CA 1
ATOM 1694 C C . GLY A 1 221 ? -5.763 -0.186 31.142 1.00 49.12 221 GLY A C 1
ATOM 1695 O O . GLY A 1 221 ? -5.324 0.332 30.116 1.00 49.12 221 GLY A O 1
ATOM 1696 N N . PRO A 1 222 ? -5.061 -1.110 31.821 1.00 48.31 222 PRO A N 1
ATOM 1697 C CA . PRO A 1 222 ? -3.807 -1.646 31.312 1.00 48.31 222 PRO A CA 1
ATOM 1698 C C . PRO A 1 222 ? -4.115 -2.626 30.173 1.00 48.31 222 PRO A C 1
ATOM 1700 O O . PRO A 1 222 ? -4.477 -3.774 30.418 1.00 48.31 222 PRO A O 1
ATOM 1703 N N . GLU A 1 223 ? -4.009 -2.155 28.930 1.00 46.47 223 GLU A N 1
ATOM 1704 C CA . GLU A 1 223 ? -3.873 -3.034 27.769 1.00 46.47 223 GLU A CA 1
ATOM 1705 C C . GLU A 1 223 ? -2.480 -3.669 27.805 1.00 46.47 223 GLU A C 1
ATOM 1707 O O . GLU A 1 223 ? -1.451 -2.993 27.842 1.00 46.47 223 GLU A O 1
ATOM 1712 N N . GLU A 1 224 ? -2.480 -4.996 27.849 1.00 46.91 224 GLU A N 1
ATOM 1713 C CA . GLU A 1 224 ? -1.323 -5.853 27.624 1.00 46.91 224 GLU A CA 1
ATOM 1714 C C . GLU A 1 224 ? -0.628 -5.436 26.313 1.00 46.91 224 GLU A C 1
ATOM 1716 O O . GLU A 1 224 ? -1.306 -5.313 25.287 1.00 46.91 224 GLU A O 1
ATOM 1721 N N . PRO A 1 225 ? 0.696 -5.199 26.300 1.00 43.12 225 PRO A N 1
ATOM 1722 C CA . PRO A 1 225 ? 1.387 -4.812 25.082 1.00 43.12 225 PRO A CA 1
ATOM 1723 C C . PRO A 1 225 ? 1.321 -5.972 24.089 1.00 43.12 225 PRO A C 1
ATOM 1725 O O . PRO A 1 225 ? 1.901 -7.035 24.316 1.00 43.12 225 PRO A O 1
ATOM 1728 N N . ALA A 1 226 ? 0.596 -5.762 22.988 1.00 48.47 226 ALA A N 1
ATOM 1729 C CA . ALA A 1 226 ? 0.644 -6.636 21.830 1.00 48.47 226 ALA A CA 1
ATOM 1730 C C . ALA A 1 226 ? 2.113 -6.830 21.447 1.00 48.47 226 ALA A C 1
ATOM 1732 O O . ALA A 1 226 ? 2.819 -5.850 21.217 1.00 48.47 226 ALA A O 1
ATOM 1733 N N . GLU A 1 227 ? 2.563 -8.086 21.443 1.00 43.97 227 GLU A N 1
ATOM 1734 C CA . GLU A 1 227 ? 3.920 -8.472 21.076 1.00 43.97 227 GLU A CA 1
ATOM 1735 C C . GLU A 1 227 ? 4.320 -7.778 19.772 1.00 43.97 227 GLU A C 1
ATOM 1737 O O . GLU A 1 227 ? 3.830 -8.098 18.684 1.00 43.97 227 GLU A O 1
ATOM 1742 N N . ASP A 1 228 ? 5.208 -6.804 19.932 1.00 45.34 228 ASP A N 1
ATOM 1743 C CA . ASP A 1 228 ? 5.927 -6.088 18.898 1.00 45.34 228 ASP A CA 1
ATOM 1744 C C . ASP A 1 228 ? 6.795 -7.132 18.189 1.00 45.34 228 ASP A C 1
ATOM 1746 O O . ASP A 1 228 ? 7.929 -7.411 18.584 1.00 45.34 228 ASP A O 1
ATOM 1750 N N . ARG A 1 229 ? 6.214 -7.852 17.219 1.00 51.12 229 ARG A N 1
ATOM 1751 C CA . ARG A 1 229 ? 6.990 -8.709 16.325 1.00 51.12 229 ARG A CA 1
ATOM 1752 C C . ARG A 1 229 ? 7.924 -7.783 15.578 1.00 51.12 229 ARG A C 1
ATOM 1754 O O . ARG A 1 229 ? 7.520 -7.121 14.625 1.00 51.12 229 ARG A O 1
ATOM 1761 N N . ASP A 1 230 ? 9.140 -7.740 16.109 1.00 49.09 230 ASP A N 1
ATOM 1762 C CA . ASP A 1 230 ? 10.234 -6.869 15.743 1.00 49.09 230 ASP A CA 1
ATOM 1763 C C . ASP A 1 230 ? 10.324 -6.819 14.215 1.00 49.09 230 ASP A C 1
ATOM 1765 O O . ASP A 1 230 ? 10.802 -7.722 13.530 1.00 49.09 230 ASP A O 1
ATOM 1769 N N . ILE A 1 231 ? 9.865 -5.697 13.677 1.00 51.16 231 ILE A N 1
ATOM 1770 C CA . ILE A 1 231 ? 10.018 -5.255 12.292 1.00 51.16 231 ILE A CA 1
ATOM 1771 C C . ILE A 1 231 ? 11.503 -5.287 11.848 1.00 51.16 231 ILE A C 1
ATOM 1773 O O . ILE A 1 231 ? 11.798 -5.166 10.660 1.00 51.16 231 ILE A O 1
ATOM 1777 N N . LYS A 1 232 ? 12.441 -5.514 12.780 1.00 48.12 232 LYS A N 1
ATOM 1778 C CA . LYS A 1 232 ? 13.853 -5.850 12.549 1.00 48.12 232 LYS A CA 1
ATOM 1779 C C . LYS A 1 232 ? 14.079 -7.132 11.745 1.00 48.12 232 LYS A C 1
ATOM 1781 O O . LYS A 1 232 ? 15.007 -7.145 10.947 1.00 48.12 232 LYS A O 1
ATOM 1786 N N . ASP A 1 233 ? 13.221 -8.151 11.848 1.00 48.00 233 ASP A N 1
ATOM 1787 C CA . ASP A 1 233 ? 13.355 -9.387 11.043 1.00 48.00 233 ASP A CA 1
ATOM 1788 C C . ASP A 1 233 ? 13.158 -9.139 9.532 1.00 48.00 233 ASP A C 1
ATOM 1790 O O . ASP A 1 233 ? 13.414 -10.006 8.693 1.00 48.00 233 ASP A O 1
ATOM 1794 N N . ILE A 1 234 ? 12.683 -7.946 9.166 1.00 51.12 234 ILE A N 1
ATOM 1795 C CA . ILE A 1 234 ? 12.554 -7.504 7.780 1.00 51.12 234 ILE A CA 1
ATOM 1796 C C . ILE A 1 234 ? 13.930 -7.102 7.216 1.00 51.12 234 ILE A C 1
ATOM 1798 O O . ILE A 1 234 ? 14.154 -7.321 6.033 1.00 51.12 234 ILE A O 1
ATOM 1802 N N . ASP A 1 235 ? 14.863 -6.577 8.019 1.00 43.81 235 ASP A N 1
ATOM 1803 C CA . ASP A 1 235 ? 16.154 -6.064 7.517 1.00 43.81 235 ASP A CA 1
ATOM 1804 C C . ASP A 1 235 ? 17.113 -7.181 7.076 1.00 43.81 235 ASP A C 1
ATOM 1806 O O . ASP A 1 235 ? 17.791 -7.033 6.066 1.00 43.81 235 ASP A O 1
ATOM 1810 N N . ASP A 1 236 ? 17.098 -8.345 7.732 1.00 42.44 236 ASP A N 1
ATOM 1811 C CA . ASP A 1 236 ? 17.873 -9.519 7.286 1.00 42.44 236 ASP A CA 1
ATOM 1812 C C . ASP A 1 236 ? 17.244 -10.223 6.062 1.00 42.44 236 ASP A C 1
ATOM 1814 O O . ASP A 1 236 ? 17.762 -11.219 5.543 1.00 42.44 236 ASP A O 1
ATOM 1818 N N . ALA A 1 237 ? 16.095 -9.727 5.593 1.00 45.50 237 ALA A N 1
ATOM 1819 C CA . ALA A 1 237 ? 15.291 -10.336 4.547 1.00 45.50 237 ALA A CA 1
ATOM 1820 C C . ALA A 1 237 ? 15.210 -9.519 3.240 1.00 45.50 237 ALA A C 1
ATOM 1822 O O . ALA A 1 237 ? 14.494 -9.966 2.336 1.00 45.50 237 ALA A O 1
ATOM 1823 N N . TRP A 1 238 ? 15.911 -8.394 3.076 1.00 45.22 238 TRP A N 1
ATOM 1824 C CA . TRP A 1 238 ? 15.862 -7.607 1.830 1.00 45.22 238 TRP A CA 1
ATOM 1825 C C . TRP A 1 238 ? 17.221 -7.109 1.351 1.00 45.22 238 TRP A C 1
ATOM 1827 O O . TRP A 1 238 ? 18.049 -6.738 2.201 1.00 45.22 238 TRP A O 1
#

Radius of gyration: 29.95 Å; chains: 1; bounding box: 43×60×104 Å